Protein AF-0000000079068443 (afdb_homodimer)

InterPro domains:
  IPR001845 HTH ArsR-type DNA-binding domain [PF01022] (47-94)
  IPR001845 HTH ArsR-type DNA-binding domain [PR00778] (42-57)
  IPR001845 HTH ArsR-type DNA-binding domain [PR00778] (76-91)
  IPR001845 HTH ArsR-type DNA-binding domain [PR00778] (91-106)
  IPR001845 HTH ArsR-type DNA-binding domain [PS50987] (30-125)
  IPR001845 HTH ArsR-type DNA-binding domain [SM00418] (40-120)
  IPR011991 ArsR-like helix-turn-helix domain [cd00090] (42-109)
  IPR036388 Winged helix-like DNA-binding domain superfamily [G3DSA:1.10.10.10] (24-124)
  IPR036390 Winged helix DNA-binding domain superfamily [SSF46785] (23-118)
  IPR051081 HTH-type Metal-responsive Transcriptional Regulators [PTHR33154] (34-119)

Secondary structure (DSSP, 8-state):
---------------------S--TTTSPPPHHHHHHHHHHHHHTS-HHHHHHHHHHHTSGGGEEEHHHH--SSS-HHHHHHHHHHHHHTTSEEEEEETTEEEEEE-HHHHHHHHHHH-------/---------------------S--TTTSPPPHHHHHHHHHHHHHTS-HHHHHHHHHHHTSGGGEEEHHHH--SSS-HHHHHHHHHHHHHTTSEEEEEETTEEEEEE-HHHHHHHHHHH-------

Structure (mmCIF, N/CA/C/O backbone):
data_AF-0000000079068443-model_v1
#
loop_
_entity.id
_entity.type
_entity.pdbx_description
1 polymer 'Metalloregulator ArsR/SmtB family transcription factor'
#
loop_
_atom_site.group_PDB
_atom_site.id
_atom_site.type_symbol
_atom_site.label_atom_id
_atom_site.label_alt_id
_atom_site.label_comp_id
_atom_site.label_asym_id
_atom_site.label_entity_id
_atom_site.label_seq_id
_atom_site.pdbx_PDB_ins_code
_atom_site.Cartn_x
_atom_site.Cartn_y
_atom_site.Cartn_z
_atom_site.occupancy
_atom_site.B_iso_or_equiv
_atom_site.auth_seq_id
_atom_site.auth_comp_id
_atom_site.auth_asym_id
_atom_site.auth_atom_id
_atom_site.pdbx_PDB_model_num
ATOM 1 N N . MET A 1 1 ? -2.957 -28.812 -48.5 1 34.12 1 MET A N 1
ATOM 2 C CA . MET A 1 1 ? -2.018 -27.812 -48.031 1 34.12 1 MET A CA 1
ATOM 3 C C . MET A 1 1 ? -2.656 -26.969 -46.938 1 34.12 1 MET A C 1
ATOM 5 O O . MET A 1 1 ? -3.373 -26 -47.219 1 34.12 1 MET A O 1
ATOM 9 N N . ASN A 1 2 ? -3.143 -27.641 -45.906 1 36 2 ASN A N 1
ATOM 10 C CA . ASN A 1 2 ? -3.941 -27.156 -44.781 1 36 2 ASN A CA 1
ATOM 11 C C . ASN A 1 2 ? -3.207 -26.078 -43.969 1 36 2 ASN A C 1
ATOM 13 O O . ASN A 1 2 ? -2.15 -26.344 -43.406 1 36 2 ASN A O 1
ATOM 17 N N . ARG A 1 3 ? -3.379 -24.781 -44.375 1 35.72 3 ARG A N 1
ATOM 18 C CA . ARG A 1 3 ? -2.82 -23.578 -43.75 1 35.72 3 ARG A CA 1
ATOM 19 C C . ARG A 1 3 ? -3.225 -23.484 -42.281 1 35.72 3 ARG A C 1
ATOM 21 O O . ARG A 1 3 ? -4.414 -23.406 -41.969 1 35.72 3 ARG A O 1
ATOM 28 N N . MET A 1 4 ? -2.545 -24.141 -41.406 1 37.38 4 MET A N 1
ATOM 29 C CA . MET A 1 4 ? -2.695 -23.922 -39.969 1 37.38 4 MET A CA 1
ATOM 30 C C . MET A 1 4 ? -2.699 -22.422 -39.656 1 37.38 4 MET A C 1
ATOM 32 O O . MET A 1 4 ? -1.728 -21.719 -39.938 1 37.38 4 MET A O 1
ATOM 36 N N . ARG A 1 5 ? -3.83 -21.812 -39.688 1 36.56 5 ARG A N 1
ATOM 37 C CA . ARG A 1 5 ? -3.947 -20.438 -39.219 1 36.56 5 ARG A CA 1
ATOM 38 C C . ARG A 1 5 ? -3.23 -20.25 -37.875 1 36.56 5 ARG A C 1
ATOM 40 O O . ARG A 1 5 ? -3.445 -21.016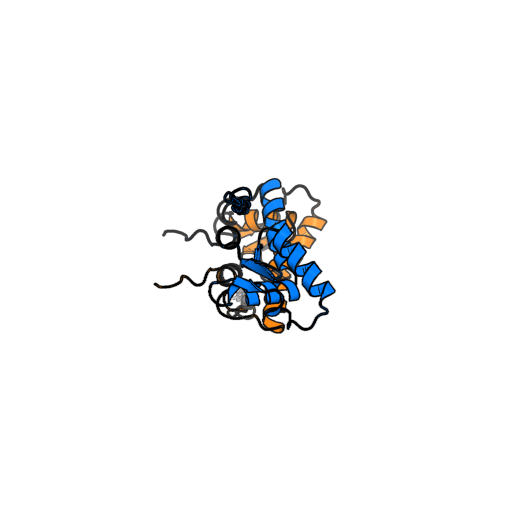 -36.938 1 36.56 5 ARG A O 1
ATOM 47 N N . ALA A 1 6 ? -2.086 -19.625 -37.906 1 42.03 6 ALA A N 1
ATOM 48 C CA . ALA A 1 6 ? -1.371 -19.156 -36.719 1 42.03 6 ALA A CA 1
ATOM 49 C C . ALA A 1 6 ? -2.324 -18.5 -35.75 1 42.03 6 ALA A C 1
ATOM 51 O O . ALA A 1 6 ? -3.16 -17.688 -36.125 1 42.03 6 ALA A O 1
ATOM 52 N N . LEU A 1 7 ? -2.822 -19.25 -34.75 1 44.72 7 LEU A N 1
ATOM 53 C CA . LEU A 1 7 ? -3.572 -18.656 -33.625 1 44.72 7 LEU A CA 1
ATOM 54 C C . LEU A 1 7 ? -2.945 -17.344 -33.219 1 44.72 7 LEU A C 1
ATOM 56 O O . LEU A 1 7 ? -1.732 -17.266 -33 1 44.72 7 LEU A O 1
ATOM 60 N N . SER A 1 8 ? -3.482 -16.25 -33.75 1 39.5 8 SER A N 1
ATOM 61 C CA . SER A 1 8 ? -3.121 -14.875 -33.406 1 39.5 8 SER A CA 1
ATOM 62 C C . SER A 1 8 ? -2.947 -14.703 -31.891 1 39.5 8 SER A C 1
ATOM 64 O O . SER A 1 8 ? -3.775 -15.18 -31.109 1 39.5 8 SER A O 1
ATOM 66 N N . THR A 1 9 ? -1.757 -14.797 -31.406 1 42.62 9 THR A N 1
ATOM 67 C CA . THR A 1 9 ? -1.405 -14.383 -30.047 1 42.62 9 THR A CA 1
ATOM 68 C C . THR A 1 9 ? -2.105 -13.078 -29.688 1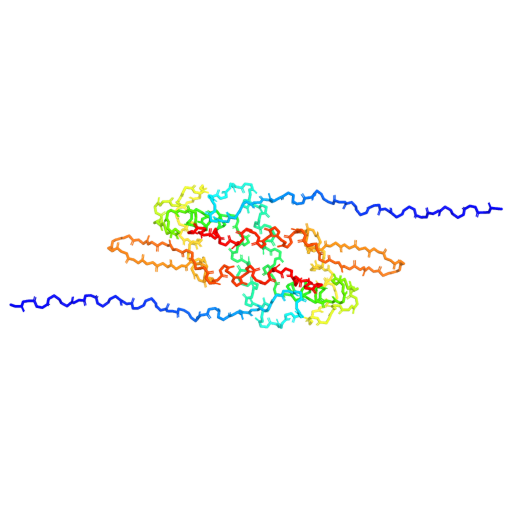 42.62 9 THR A C 1
ATOM 70 O O . THR A 1 9 ? -1.921 -12.055 -30.359 1 42.62 9 THR A O 1
ATOM 73 N N . THR A 1 10 ? -3.354 -13.141 -29.312 1 42.09 10 THR A N 1
ATOM 74 C CA . THR A 1 10 ? -4 -11.93 -28.812 1 42.09 10 THR A CA 1
ATOM 75 C C . THR A 1 10 ? -3.002 -11.055 -28.062 1 42.09 10 THR A C 1
ATOM 77 O O . THR A 1 10 ? -2.32 -11.531 -27.141 1 42.09 10 THR A O 1
ATOM 80 N N . PRO A 1 11 ? -2.566 -9.969 -28.75 1 39.31 11 PRO A N 1
ATOM 81 C CA . PRO A 1 11 ? -1.646 -9.039 -28.094 1 39.31 11 PRO A CA 1
ATOM 82 C C . PRO A 1 11 ? -2.031 -8.766 -26.641 1 39.31 11 PRO A C 1
ATOM 84 O O . PRO A 1 11 ? -3.205 -8.875 -26.281 1 39.31 11 PRO A O 1
ATOM 87 N N . PHE A 1 12 ? -1.206 -9.078 -25.75 1 41 12 PHE A N 1
ATOM 88 C CA . PHE A 1 12 ? -1.286 -8.594 -24.375 1 41 12 PHE A CA 1
ATOM 89 C C . PHE A 1 12 ? -1.842 -7.172 -24.344 1 41 12 PHE A C 1
ATOM 91 O O . PHE A 1 12 ? -1.316 -6.277 -25 1 41 12 PHE A O 1
ATOM 98 N N . VAL A 1 13 ? -3.066 -6.98 -24.422 1 35.75 13 VAL A N 1
ATOM 99 C CA . VAL A 1 13 ? -3.619 -5.637 -24.297 1 35.75 13 VAL A CA 1
ATOM 100 C C . VAL A 1 13 ? -2.795 -4.836 -23.297 1 35.75 13 VAL A C 1
ATOM 102 O O . VAL A 1 13 ? -2.576 -5.281 -22.156 1 35.75 13 VAL A O 1
ATOM 105 N N . ASP A 1 14 ? -1.732 -4.156 -23.703 1 37.47 14 ASP A N 1
ATOM 106 C CA . ASP A 1 14 ? -1.037 -3.137 -22.922 1 37.47 14 ASP A CA 1
ATOM 107 C C . ASP A 1 14 ? -2.02 -2.32 -22.094 1 37.47 14 ASP A C 1
ATOM 109 O O . ASP A 1 14 ? -2.91 -1.662 -22.641 1 37.47 14 ASP A O 1
ATOM 113 N N . GLY A 1 15 ? -2.689 -2.941 -21.234 1 37.66 15 GLY A N 1
ATOM 114 C CA . GLY A 1 15 ? -3.51 -2.059 -20.422 1 37.66 15 GLY A CA 1
ATOM 115 C C . GLY A 1 15 ? -2.92 -0.669 -20.266 1 37.66 15 GLY A C 1
ATOM 116 O O . GLY A 1 15 ? -1.735 -0.459 -20.531 1 37.66 15 GLY A O 1
ATOM 117 N N . PRO A 1 16 ? -3.725 0.33 -20.438 1 36.62 16 PRO A N 1
ATOM 118 C CA . PRO A 1 16 ? -3.176 1.687 -20.375 1 36.62 16 PRO A CA 1
ATOM 119 C C . PRO A 1 16 ? -1.918 1.779 -19.516 1 36.62 16 PRO A C 1
ATOM 121 O O . PRO A 1 16 ? -1.8 1.074 -18.516 1 36.62 16 PRO A O 1
ATOM 124 N N . ALA A 1 17 ? -0.761 1.896 -20.062 1 38.47 17 ALA A N 1
ATOM 125 C CA . ALA A 1 17 ? 0.451 2.264 -19.328 1 38.47 17 ALA A CA 1
ATOM 126 C C . ALA A 1 17 ? 0.113 2.982 -18.031 1 38.47 17 ALA A C 1
ATOM 128 O O . ALA A 1 17 ? -0.688 3.92 -18.016 1 38.47 17 ALA A O 1
ATOM 129 N N . VAL A 1 18 ? -0.155 2.316 -16.938 1 45.84 18 VAL A N 1
ATOM 130 C CA . VAL A 1 18 ? -0.356 3.021 -15.68 1 45.84 18 VAL A CA 1
ATOM 131 C C . VAL A 1 18 ? 0.497 4.285 -15.656 1 45.84 18 VAL A C 1
ATOM 133 O O . VAL A 1 18 ? 1.728 4.211 -15.602 1 45.84 18 VAL A O 1
ATOM 136 N N . GLU A 1 19 ? 0.412 5.219 -16.719 1 51.06 19 GLU A N 1
ATOM 137 C CA . GLU A 1 19 ? 0.965 6.535 -16.406 1 51.06 19 GLU A CA 1
ATOM 138 C C . GLU A 1 19 ? 1.068 6.762 -14.906 1 51.06 19 GLU A C 1
ATOM 140 O O . GLU A 1 19 ? 0.34 6.141 -14.133 1 51.06 19 GLU A O 1
ATOM 145 N N . SER A 1 20 ? 2.258 7.254 -14.492 1 64.69 20 SER A N 1
ATOM 146 C CA . SER A 1 20 ? 2.436 7.578 -13.078 1 64.69 20 SER A CA 1
ATOM 147 C C . SER A 1 20 ? 1.166 8.18 -12.484 1 64.69 20 SER A C 1
ATOM 149 O O . SER A 1 20 ? 0.707 9.234 -12.93 1 64.69 20 SER A O 1
ATOM 151 N N . CYS A 1 21 ? 0.249 7.23 -12.023 1 73.62 21 CYS A N 1
ATOM 152 C CA . CYS A 1 21 ? -1.039 7.641 -11.477 1 73.62 21 CYS A CA 1
ATOM 153 C C . CYS A 1 21 ? -0.872 8.789 -10.484 1 73.62 21 CYS A C 1
ATOM 155 O O . CYS A 1 21 ? -1.824 9.523 -10.211 1 73.62 21 CYS A O 1
ATOM 157 N N . CYS A 1 22 ? 0.339 8.875 -9.984 1 88.88 22 CYS A N 1
ATOM 158 C CA . CYS A 1 22 ? 0.394 9.789 -8.852 1 88.88 22 CYS A CA 1
ATOM 159 C C . CYS A 1 22 ? 1.828 10.211 -8.555 1 88.88 22 CYS A C 1
ATOM 161 O O . CYS A 1 22 ? 2.764 9.438 -8.766 1 88.88 22 CYS A O 1
ATOM 163 N N . PRO A 1 23 ? 1.984 11.43 -8.25 1 92.56 23 PRO A N 1
ATOM 164 C CA . PRO A 1 23 ? 3.305 11.836 -7.762 1 92.56 23 PRO A CA 1
ATOM 165 C C . PRO A 1 23 ? 3.637 11.242 -6.398 1 92.56 23 PRO A C 1
ATOM 167 O O . PRO A 1 23 ? 2.758 10.68 -5.734 1 92.56 23 PRO A O 1
ATOM 170 N N . PRO A 1 24 ? 4.988 11.328 -6.121 1 94 24 PRO A N 1
ATOM 171 C CA . PRO A 1 24 ? 5.316 10.953 -4.746 1 94 24 PRO A CA 1
ATOM 172 C C . PRO A 1 24 ? 4.516 11.75 -3.713 1 94 24 PRO A C 1
ATOM 174 O O . PRO A 1 24 ? 4.215 12.922 -3.93 1 94 24 PRO A O 1
ATOM 177 N N . LEU A 1 25 ? 4.199 11.141 -2.619 1 94.19 25 LEU A N 1
ATOM 178 C CA . LEU A 1 25 ? 3.393 11.742 -1.563 1 94.19 25 LEU A CA 1
ATOM 179 C C . LEU A 1 25 ? 4.023 13.047 -1.071 1 94.19 25 LEU A C 1
ATOM 181 O O . LEU A 1 25 ? 3.314 13.961 -0.652 1 94.19 25 LEU A O 1
ATOM 185 N N . SER A 1 26 ? 5.332 13.133 -1.115 1 92.69 26 SER A N 1
ATOM 186 C CA . SER A 1 26 ? 6.062 14.258 -0.531 1 92.69 26 SER A CA 1
ATOM 187 C C . SER A 1 26 ? 6.109 15.438 -1.49 1 92.69 26 SER A C 1
ATOM 189 O O . SER A 1 26 ? 6.508 16.547 -1.104 1 92.69 26 SER A O 1
ATOM 191 N N . GLU A 1 27 ? 5.723 15.258 -2.688 1 93.12 27 GLU A N 1
ATOM 192 C CA . GLU A 1 27 ? 5.887 16.297 -3.703 1 93.12 27 GLU A CA 1
ATOM 193 C C . GLU A 1 27 ? 4.801 17.359 -3.588 1 93.12 27 GLU A C 1
ATOM 195 O O . GLU A 1 27 ? 5.09 18.547 -3.646 1 93.12 27 GLU A O 1
ATOM 200 N N . ARG A 1 28 ? 3.67 17.016 -3.451 1 93.19 28 ARG A N 1
ATOM 201 C CA . ARG A 1 28 ? 2.48 17.859 -3.346 1 93.19 28 ARG A CA 1
ATOM 202 C C . ARG A 1 28 ? 1.275 17.047 -2.887 1 93.19 28 ARG A C 1
ATOM 204 O O . ARG A 1 28 ? 1.264 15.812 -3.016 1 93.19 28 ARG A O 1
ATOM 211 N N . PRO A 1 29 ? 0.267 17.703 -2.363 1 93.5 29 PRO A N 1
ATOM 212 C CA . PRO A 1 29 ? -0.947 16.969 -2.012 1 93.5 29 PRO A CA 1
ATOM 213 C C . PRO A 1 29 ? -1.588 16.281 -3.217 1 93.5 29 PRO A C 1
ATOM 215 O O . PRO A 1 29 ? -1.657 16.859 -4.301 1 93.5 29 PRO A O 1
ATOM 218 N N . LEU A 1 30 ? -1.992 15.078 -3.059 1 95.62 30 LEU A N 1
ATOM 219 C CA . LEU A 1 30 ? -2.684 14.352 -4.121 1 95.62 30 LEU A CA 1
ATOM 220 C C . LEU A 1 30 ? -4.047 14.977 -4.402 1 95.62 30 LEU A C 1
ATOM 222 O O . LEU A 1 30 ? -4.754 15.383 -3.477 1 95.62 30 LEU A O 1
ATOM 226 N N . SER A 1 31 ? -4.371 15.039 -5.684 1 95.44 31 SER A N 1
ATOM 227 C CA . SER A 1 31 ? -5.742 15.383 -6.035 1 95.44 31 SER A CA 1
ATOM 228 C C . SER A 1 31 ? -6.707 14.266 -5.652 1 95.44 31 SER A C 1
ATOM 230 O O . SER A 1 31 ? -6.285 13.164 -5.305 1 95.44 31 SER A O 1
ATOM 232 N N . SER A 1 32 ? -8.031 14.539 -5.66 1 95.25 32 SER A N 1
ATOM 233 C CA . SER A 1 32 ? -9.039 13.539 -5.34 1 95.25 32 SER A CA 1
ATOM 234 C C . SER A 1 32 ? -8.945 12.328 -6.266 1 95.25 32 SER A C 1
ATOM 236 O O . SER A 1 32 ? -8.984 11.188 -5.809 1 95.25 32 SER A O 1
ATOM 238 N N . ASP A 1 33 ? -8.766 12.609 -7.562 1 95.75 33 ASP A N 1
ATOM 239 C CA . ASP A 1 33 ? -8.688 11.531 -8.539 1 95.75 33 ASP A CA 1
ATOM 240 C C . ASP A 1 33 ? -7.426 10.703 -8.344 1 95.75 33 ASP A C 1
ATOM 242 O O . ASP A 1 33 ? -7.465 9.469 -8.438 1 95.75 33 ASP A O 1
ATOM 246 N N . GLU A 1 34 ? -6.324 11.367 -8.109 1 96 34 GLU A N 1
ATOM 247 C CA . GLU A 1 34 ? -5.062 10.664 -7.871 1 96 34 GLU A CA 1
ATOM 248 C C . GLU A 1 34 ? -5.148 9.781 -6.629 1 96 34 GLU A C 1
ATOM 250 O O . GLU A 1 34 ? -4.703 8.633 -6.648 1 96 34 GLU A O 1
ATOM 255 N N . ALA A 1 35 ? -5.766 10.375 -5.633 1 96.88 35 ALA A N 1
ATOM 256 C CA . ALA A 1 35 ? -5.914 9.625 -4.387 1 96.88 35 ALA A CA 1
ATOM 257 C C . ALA A 1 35 ? -6.801 8.398 -4.578 1 96.88 35 ALA A C 1
ATOM 259 O O . ALA A 1 35 ? -6.535 7.34 -4.012 1 96.88 35 ALA A O 1
ATOM 260 N N . GLU A 1 36 ? -7.852 8.547 -5.328 1 96.81 36 GLU A N 1
ATOM 261 C CA . GLU A 1 36 ? -8.742 7.422 -5.602 1 96.81 36 GLU A CA 1
ATOM 262 C C . GLU A 1 36 ? -8.008 6.309 -6.344 1 96.81 36 GLU A C 1
ATOM 264 O O . GLU A 1 36 ? -8.133 5.133 -5.984 1 96.81 36 GLU A O 1
ATOM 269 N N . ALA A 1 37 ? -7.23 6.684 -7.301 1 96.31 37 ALA A N 1
ATOM 270 C CA . ALA A 1 37 ? -6.484 5.699 -8.078 1 96.31 37 ALA A CA 1
ATOM 271 C C . ALA A 1 37 ? -5.449 4.984 -7.219 1 96.31 37 ALA A C 1
ATOM 273 O O . ALA A 1 37 ? -5.359 3.756 -7.23 1 96.31 37 ALA A O 1
ATOM 274 N N . ALA A 1 38 ? -4.695 5.77 -6.5 1 96.88 38 ALA A N 1
ATOM 275 C CA . ALA A 1 38 ? -3.666 5.191 -5.637 1 96.88 38 ALA A CA 1
ATOM 276 C C . ALA A 1 38 ? -4.289 4.312 -4.555 1 96.88 38 ALA A C 1
ATOM 278 O O . ALA A 1 38 ? -3.781 3.229 -4.262 1 96.88 38 ALA A O 1
ATOM 279 N N . ALA A 1 39 ? -5.422 4.801 -3.994 1 97.88 39 ALA A N 1
ATOM 280 C CA . ALA A 1 39 ? -6.082 4.062 -2.922 1 97.88 39 ALA A CA 1
ATOM 281 C C . ALA A 1 39 ? -6.527 2.684 -3.402 1 97.88 39 ALA A C 1
ATOM 283 O O . ALA A 1 39 ? -6.445 1.704 -2.656 1 97.88 39 ALA A O 1
ATOM 284 N N . GLN A 1 40 ? -6.973 2.605 -4.586 1 97.06 40 GLN A N 1
ATOM 285 C CA . GLN A 1 40 ? -7.414 1.326 -5.129 1 97.06 40 GLN A CA 1
ATOM 286 C C . GLN A 1 40 ? -6.266 0.322 -5.18 1 97.06 40 GLN A C 1
ATOM 288 O O . GLN A 1 40 ? -6.453 -0.856 -4.867 1 97.06 40 GLN A O 1
ATOM 293 N N . LEU A 1 41 ? -5.129 0.794 -5.57 1 96.62 41 LEU A N 1
ATOM 294 C CA . LEU A 1 41 ? -3.953 -0.063 -5.641 1 96.62 41 LEU A CA 1
ATOM 295 C C . LEU A 1 41 ? -3.537 -0.531 -4.25 1 96.62 41 LEU A C 1
ATOM 297 O O . LEU A 1 41 ? -3.311 -1.724 -4.031 1 96.62 41 LEU A O 1
ATOM 301 N N . PHE A 1 42 ? -3.531 0.416 -3.293 1 97.88 42 PHE A N 1
ATOM 302 C CA . PHE A 1 42 ? -3.107 0.055 -1.945 1 97.88 42 PHE A CA 1
ATOM 303 C C . PHE A 1 42 ? -4.145 -0.84 -1.273 1 97.88 42 PHE A C 1
ATOM 305 O O . PHE A 1 42 ? -3.789 -1.746 -0.517 1 97.88 42 PHE A O 1
ATOM 312 N N . LYS A 1 43 ? -5.371 -0.603 -1.581 1 97.88 43 LYS A N 1
ATOM 313 C CA . LYS A 1 43 ? -6.445 -1.436 -1.051 1 97.88 43 LYS A CA 1
ATOM 314 C C . LYS A 1 43 ? -6.289 -2.887 -1.494 1 97.88 43 LYS A C 1
ATOM 316 O O . LYS A 1 43 ? -6.551 -3.811 -0.722 1 97.88 43 LYS A O 1
ATOM 321 N N . ALA A 1 44 ? -5.895 -3.066 -2.645 1 98 44 ALA A N 1
ATOM 322 C CA . ALA A 1 44 ? -5.695 -4.414 -3.174 1 98 44 ALA A CA 1
ATOM 323 C C . ALA A 1 44 ? -4.625 -5.16 -2.385 1 98 44 ALA A C 1
ATOM 325 O O . ALA A 1 44 ? -4.652 -6.391 -2.297 1 98 44 ALA A O 1
ATOM 326 N N . LEU A 1 45 ? -3.715 -4.434 -1.82 1 97.75 45 LEU A N 1
ATOM 327 C CA . LEU A 1 45 ? -2.619 -5.043 -1.076 1 97.75 45 LEU A CA 1
ATOM 328 C C . LEU A 1 45 ? -2.945 -5.113 0.411 1 97.75 45 LEU A C 1
ATOM 330 O O . LEU A 1 45 ? -2.127 -5.578 1.21 1 97.75 45 LEU A O 1
ATOM 334 N N . GLY A 1 46 ? -4.168 -4.629 0.773 1 98.19 46 GLY A N 1
ATOM 335 C CA . GLY A 1 46 ? -4.559 -4.574 2.172 1 98.19 46 GLY A CA 1
ATOM 336 C C . GLY A 1 46 ? -5.047 -5.906 2.709 1 98.19 46 GLY A C 1
ATOM 337 O O . GLY A 1 46 ? -5.625 -5.973 3.795 1 98.19 46 GLY A O 1
ATOM 338 N N . ASP A 1 47 ? -4.887 -7.02 1.998 1 98 47 ASP A N 1
ATOM 339 C CA . ASP A 1 47 ? -5.27 -8.367 2.387 1 98 47 ASP A CA 1
ATOM 340 C C . ASP A 1 47 ? -4.051 -9.281 2.477 1 98 47 ASP A C 1
ATOM 342 O O . ASP A 1 47 ? -3.293 -9.414 1.514 1 98 47 ASP A O 1
ATOM 346 N N . PRO A 1 48 ? -3.941 -9.922 3.695 1 97.31 48 PRO A N 1
ATOM 347 C CA . PRO A 1 48 ? -2.732 -10.734 3.877 1 97.31 48 PRO A CA 1
ATOM 348 C C . PRO A 1 48 ? -2.65 -11.898 2.896 1 97.31 48 PRO A C 1
ATOM 350 O O . PRO A 1 48 ? -1.557 -12.266 2.457 1 97.31 48 PRO A O 1
ATOM 353 N N . ILE A 1 49 ? -3.719 -12.453 2.545 1 97.12 49 ILE A N 1
ATOM 354 C CA . ILE A 1 49 ? -3.715 -13.578 1.621 1 97.12 49 ILE A CA 1
ATOM 355 C C . ILE A 1 49 ? -3.303 -13.102 0.229 1 97.12 49 ILE A C 1
ATOM 357 O O . ILE A 1 49 ? -2.496 -13.75 -0.441 1 97.12 49 ILE A O 1
ATOM 361 N N . ARG A 1 50 ? -3.811 -12.016 -0.172 1 97.31 50 ARG A N 1
ATOM 362 C CA . ARG A 1 50 ? -3.447 -11.461 -1.471 1 97.31 50 ARG A CA 1
ATOM 363 C C . ARG A 1 50 ? -1.96 -11.125 -1.527 1 97.31 50 ARG A C 1
ATOM 365 O O . ARG A 1 50 ? -1.308 -11.344 -2.551 1 97.31 50 ARG A O 1
ATOM 372 N N . LEU A 1 51 ? -1.46 -10.641 -0.439 1 96.81 51 LEU A N 1
ATOM 373 C CA . LEU A 1 51 ? -0.036 -10.328 -0.389 1 96.81 51 LEU A CA 1
ATOM 374 C C . LEU A 1 51 ? 0.8 -11.602 -0.477 1 96.81 51 LEU A C 1
ATOM 376 O O . LEU A 1 51 ? 1.841 -11.617 -1.138 1 96.81 51 LEU A O 1
ATOM 380 N N . ARG A 1 52 ? 0.355 -12.57 0.168 1 96.56 52 ARG A N 1
ATOM 381 C CA . ARG A 1 52 ? 1.077 -13.836 0.101 1 96.56 52 ARG A CA 1
ATOM 382 C C . ARG A 1 52 ? 1.052 -14.406 -1.313 1 96.56 52 ARG A C 1
ATOM 384 O O . ARG A 1 52 ? 2.066 -14.906 -1.807 1 96.56 52 ARG A O 1
ATOM 391 N N . LEU A 1 53 ? -0.089 -14.359 -1.932 1 96.19 53 LEU A N 1
ATOM 392 C CA . LEU A 1 53 ? -0.198 -14.82 -3.312 1 96.19 53 LEU A CA 1
ATOM 393 C C . LEU A 1 53 ? 0.703 -14.008 -4.23 1 96.19 53 LEU A C 1
ATOM 395 O O . LEU A 1 53 ? 1.434 -14.562 -5.051 1 96.19 53 LEU A O 1
ATOM 399 N N . LEU A 1 54 ? 0.663 -12.688 -4.102 1 96.19 54 LEU A N 1
ATOM 400 C CA . LEU A 1 54 ? 1.461 -11.789 -4.93 1 96.19 54 LEU A CA 1
ATOM 401 C C . LEU A 1 54 ? 2.951 -12.055 -4.738 1 96.19 54 LEU A C 1
ATOM 403 O O . LEU A 1 54 ? 3.705 -12.109 -5.711 1 96.19 54 LEU A O 1
ATOM 407 N N . SER A 1 55 ? 3.389 -12.211 -3.496 1 95.25 55 SER A N 1
ATOM 408 C CA . SER A 1 55 ? 4.805 -12.453 -3.229 1 95.25 55 SER A CA 1
ATOM 409 C C . SER A 1 55 ? 5.238 -13.82 -3.748 1 95.25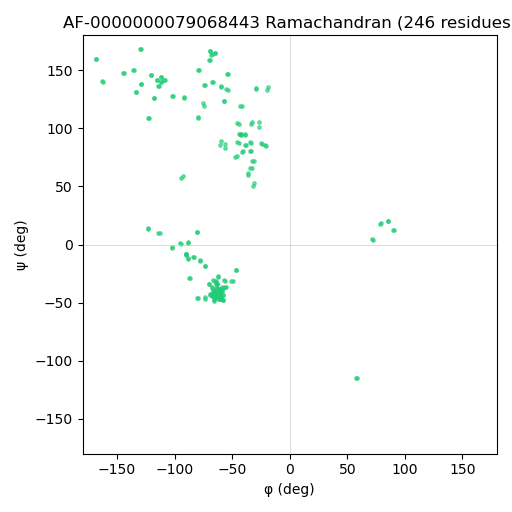 55 SER A C 1
ATOM 411 O O . SER A 1 55 ? 6.367 -13.984 -4.215 1 95.25 55 SER A O 1
ATOM 413 N N . ALA A 1 56 ? 4.363 -14.844 -3.648 1 95.06 56 ALA A N 1
ATOM 414 C CA . ALA A 1 56 ? 4.656 -16.156 -4.191 1 95.06 56 ALA A CA 1
ATOM 415 C C . ALA A 1 56 ? 4.879 -16.094 -5.703 1 95.06 56 ALA A C 1
ATOM 417 O O . ALA A 1 56 ? 5.793 -16.734 -6.23 1 95.06 56 ALA A O 1
ATOM 418 N N . ILE A 1 57 ? 4.082 -15.297 -6.34 1 94.62 57 ILE A N 1
ATOM 419 C CA . ILE A 1 57 ? 4.199 -15.148 -7.789 1 94.62 57 ILE A CA 1
ATOM 420 C C . ILE A 1 57 ? 5.441 -14.328 -8.125 1 94.62 57 ILE A C 1
ATOM 422 O O . ILE A 1 57 ? 6.23 -14.719 -8.984 1 94.62 57 ILE A O 1
ATOM 426 N N . ALA A 1 58 ? 5.633 -13.273 -7.434 1 93.81 58 ALA A N 1
ATOM 427 C CA . ALA A 1 58 ? 6.727 -12.344 -7.703 1 93.81 58 ALA A CA 1
ATOM 428 C C . ALA A 1 58 ? 8.078 -13.016 -7.477 1 93.81 58 ALA A C 1
ATOM 430 O O . ALA A 1 58 ? 9.055 -12.703 -8.156 1 93.81 58 ALA A O 1
ATOM 431 N N . SER A 1 59 ? 8.125 -13.891 -6.523 1 93 59 SER A N 1
ATOM 432 C CA . SER A 1 59 ? 9.398 -14.492 -6.152 1 93 59 SER A CA 1
ATOM 433 C C . SER A 1 59 ? 9.664 -15.766 -6.953 1 93 59 SER A C 1
ATOM 435 O O . SER A 1 59 ? 10.719 -16.391 -6.82 1 93 59 SER A O 1
ATOM 437 N N . HIS A 1 60 ? 8.648 -16.188 -7.699 1 91.44 60 HIS A N 1
ATOM 438 C CA . HIS A 1 60 ? 8.82 -17.375 -8.531 1 91.44 60 HIS A CA 1
ATOM 439 C C . HIS A 1 60 ? 9.867 -17.125 -9.617 1 9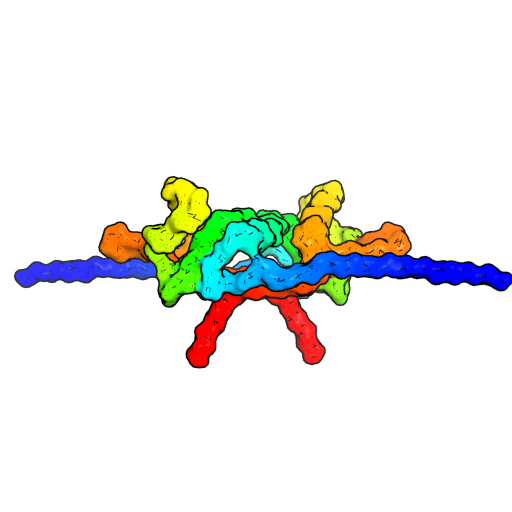1.44 60 HIS A C 1
ATOM 441 O O . HIS A 1 60 ? 10.188 -15.984 -9.938 1 91.44 60 HIS A O 1
ATOM 447 N N . LYS A 1 61 ? 10.297 -18.172 -10.172 1 84.5 61 LYS A N 1
ATOM 448 C CA . LYS A 1 61 ? 11.281 -18.062 -11.25 1 84.5 61 LYS A CA 1
ATOM 449 C C . LYS A 1 61 ? 10.758 -17.188 -12.383 1 84.5 61 LYS A C 1
ATOM 451 O O . LYS A 1 61 ? 9.633 -17.375 -12.852 1 84.5 61 LYS A O 1
ATOM 456 N N . ASP A 1 62 ? 11.414 -16.141 -12.773 1 81.56 62 ASP A N 1
ATOM 457 C CA . ASP A 1 62 ? 11.125 -15.195 -13.844 1 81.56 62 ASP A CA 1
ATOM 458 C C . ASP A 1 62 ? 9.945 -14.297 -13.484 1 81.56 62 ASP A C 1
ATOM 460 O O . ASP A 1 62 ? 9.391 -13.609 -14.352 1 81.56 62 ASP A O 1
ATOM 464 N N . GLY A 1 63 ? 9.453 -14.453 -12.281 1 85.38 63 GLY A N 1
ATOM 465 C CA . GLY A 1 63 ? 8.352 -13.609 -11.836 1 85.38 63 GLY A CA 1
ATOM 466 C C . GLY A 1 63 ? 7.004 -14.047 -12.367 1 85.38 63 GLY A C 1
ATOM 467 O O . GLY A 1 63 ? 6.078 -13.242 -12.469 1 85.38 63 GLY A O 1
ATOM 468 N N . GLU A 1 64 ? 6.953 -15.297 -12.82 1 90.75 64 GLU A N 1
ATOM 469 C CA . GLU A 1 64 ? 5.73 -15.883 -13.359 1 90.75 64 GLU A CA 1
ATOM 470 C C . GLU A 1 64 ? 5.426 -17.219 -12.703 1 90.75 64 GLU A C 1
ATOM 472 O O . GLU A 1 64 ? 6.332 -18.016 -12.438 1 90.75 64 GLU A O 1
ATOM 477 N N . ALA A 1 65 ? 4.164 -17.422 -12.398 1 92.88 65 ALA A N 1
ATOM 478 C CA . ALA A 1 65 ? 3.787 -18.688 -11.766 1 92.88 65 ALA A CA 1
ATOM 479 C C . ALA A 1 65 ? 2.412 -19.141 -12.242 1 92.88 65 ALA A C 1
ATOM 481 O O . ALA A 1 65 ? 1.553 -18.328 -12.562 1 92.88 65 ALA A O 1
ATOM 482 N N . CYS A 1 66 ? 2.312 -20.422 -12.297 1 88.62 66 CYS A N 1
ATOM 483 C CA . CYS A 1 66 ? 0.982 -20.984 -12.523 1 88.62 66 CYS A CA 1
ATOM 484 C C . CYS A 1 66 ? 0.174 -21 -11.227 1 88.62 66 CYS A C 1
ATOM 486 O O . CYS A 1 66 ? 0.742 -21.047 -10.141 1 88.62 66 CYS A O 1
ATOM 488 N N . VAL A 1 67 ? -1.121 -20.891 -11.414 1 82.25 67 VAL A N 1
ATOM 489 C CA . VAL A 1 67 ? -2.037 -20.938 -10.281 1 82.25 67 VAL A CA 1
ATOM 490 C C . VAL A 1 67 ? -1.726 -22.141 -9.406 1 82.25 67 VAL A C 1
ATOM 492 O O . VAL A 1 67 ? -1.784 -22.062 -8.18 1 82.25 67 VAL A O 1
ATOM 495 N N . CYS A 1 68 ? -1.235 -23.234 -10.023 1 81.31 68 CYS A N 1
ATOM 496 C CA . CYS A 1 68 ? -1.018 -24.469 -9.289 1 81.31 68 CYS A CA 1
ATOM 497 C C . CYS A 1 68 ? 0.203 -24.359 -8.383 1 81.31 68 CYS A C 1
ATOM 499 O O . CYS A 1 68 ? 0.368 -25.156 -7.453 1 81.31 68 CYS A O 1
ATOM 501 N N . ASP A 1 69 ? 1.037 -23.375 -8.695 1 83.31 69 ASP A N 1
ATOM 502 C CA . ASP A 1 69 ? 2.27 -23.219 -7.926 1 83.31 69 ASP A CA 1
ATOM 503 C C . ASP A 1 69 ? 2.055 -22.328 -6.707 1 83.31 69 ASP A C 1
ATOM 505 O O . ASP A 1 69 ? 2.898 -22.281 -5.812 1 83.31 69 ASP A O 1
ATOM 509 N N . VAL A 1 70 ? 0.935 -21.641 -6.645 1 82.75 70 VAL A N 1
ATOM 510 C CA . VAL A 1 70 ? 0.845 -20.609 -5.617 1 82.75 70 VAL A CA 1
ATOM 511 C C . VAL A 1 70 ? -0.365 -20.875 -4.723 1 82.75 70 VAL A C 1
ATOM 513 O O . VAL A 1 70 ? -0.675 -20.078 -3.838 1 82.75 70 VAL A O 1
ATOM 516 N N . SER A 1 71 ? -0.958 -21.953 -4.734 1 76.69 71 SER A N 1
ATOM 517 C CA . SER A 1 71 ? -2.229 -22.219 -4.07 1 76.69 71 SER A CA 1
ATOM 518 C C . SER A 1 71 ? -2.012 -22.672 -2.631 1 76.69 71 SER A C 1
ATOM 520 O O . SER A 1 71 ? -2.973 -22.844 -1.875 1 76.69 71 SER A O 1
ATOM 522 N N . ASP A 1 72 ? -0.771 -22.734 -2.215 1 82.62 72 ASP A N 1
ATOM 523 C CA . ASP A 1 72 ? -0.525 -23.219 -0.863 1 82.62 72 ASP A CA 1
ATOM 524 C C . ASP A 1 72 ? -0.463 -22.062 0.136 1 82.62 72 ASP A C 1
ATOM 526 O O . ASP A 1 72 ? 0.563 -21.859 0.785 1 82.62 72 ASP A O 1
ATOM 530 N N . VAL A 1 73 ? -1.528 -21.281 0.237 1 87.44 73 VAL A N 1
ATOM 531 C CA . VAL A 1 73 ? -1.559 -20.141 1.15 1 87.44 73 VAL A CA 1
ATOM 532 C C . VAL A 1 73 ? -2.596 -20.391 2.244 1 87.44 73 VAL A C 1
ATOM 534 O O . VAL A 1 73 ? -2.945 -19.469 2.992 1 87.44 73 VAL A O 1
ATOM 537 N N . GLY A 1 74 ? -3.104 -21.547 2.332 1 88.19 74 GLY A N 1
ATOM 538 C CA . GLY A 1 74 ? -3.926 -21.953 3.459 1 88.19 74 GLY A CA 1
ATOM 539 C C . GLY A 1 74 ? -5.387 -21.578 3.297 1 88.19 74 GLY A C 1
ATOM 540 O O . GLY A 1 74 ? -6.098 -21.391 4.285 1 88.19 74 GLY A O 1
ATOM 541 N N . VAL A 1 75 ? -5.824 -21.344 2.139 1 93.12 75 VAL A N 1
ATOM 542 C CA . VAL A 1 75 ? -7.23 -21.031 1.885 1 93.12 75 VAL A CA 1
ATOM 543 C C . VAL A 1 75 ? -7.758 -21.922 0.76 1 93.12 75 VAL A C 1
ATOM 545 O O . VAL A 1 75 ? -6.992 -22.641 0.113 1 93.12 75 VAL A O 1
ATOM 548 N N . SER A 1 76 ? -9.039 -21.922 0.585 1 93.19 76 SER A N 1
ATOM 549 C CA . SER A 1 76 ? -9.672 -22.766 -0.431 1 93.19 76 SER A CA 1
ATOM 550 C C . SER A 1 76 ? -9.344 -22.266 -1.836 1 93.19 76 SER A C 1
ATOM 552 O O . SER A 1 76 ? -8.992 -21.094 -2.021 1 93.19 76 SER A O 1
ATOM 554 N N . GLN A 1 77 ? -9.461 -23.094 -2.805 1 93.31 77 GLN A N 1
ATOM 555 C CA . GLN A 1 77 ? -9.188 -22.766 -4.199 1 93.31 77 GLN A CA 1
ATOM 556 C C . GLN A 1 77 ? -10.133 -21.672 -4.695 1 93.31 77 GLN A C 1
ATOM 558 O O . GLN A 1 77 ? -9.703 -20.75 -5.391 1 93.31 77 GLN A O 1
ATOM 563 N N . PRO A 1 78 ? -11.461 -21.703 -4.371 1 94.5 78 PRO A N 1
ATOM 564 C CA . PRO A 1 78 ? -12.305 -20.594 -4.789 1 94.5 78 PRO A CA 1
ATOM 565 C C . PRO A 1 78 ? -11.828 -19.25 -4.227 1 94.5 78 PRO A C 1
ATOM 567 O O . PRO A 1 78 ? -11.906 -18.219 -4.906 1 94.5 78 PRO A O 1
ATOM 570 N N . THR A 1 79 ? -11.32 -19.25 -2.965 1 95.06 79 THR A N 1
ATOM 571 C CA . THR A 1 79 ? -10.781 -18.047 -2.35 1 95.06 79 THR A CA 1
ATOM 572 C C . THR A 1 79 ? -9.531 -17.562 -3.088 1 95.06 79 THR A C 1
ATOM 574 O O . THR A 1 79 ? -9.367 -16.375 -3.342 1 95.06 79 THR A O 1
ATOM 577 N N . VAL A 1 80 ? -8.688 -18.5 -3.412 1 95.44 80 VAL A N 1
ATOM 578 C CA . VAL A 1 80 ? -7.492 -18.188 -4.184 1 95.44 80 VAL A CA 1
ATOM 579 C C . VAL A 1 80 ? -7.891 -17.547 -5.512 1 95.44 80 VAL A C 1
ATOM 581 O O . VAL A 1 80 ? -7.348 -16.5 -5.891 1 95.44 80 VAL A O 1
ATOM 584 N N . SER A 1 81 ? -8.836 -18.141 -6.195 1 94.38 81 SER A N 1
ATOM 585 C CA . SER A 1 81 ? -9.281 -17.625 -7.484 1 94.38 81 SER A CA 1
ATOM 586 C C . SER A 1 81 ? -9.836 -16.219 -7.355 1 94.38 81 SER A C 1
ATOM 588 O O . SER A 1 81 ? -9.547 -15.352 -8.188 1 94.38 81 SER A O 1
ATOM 590 N N . HIS A 1 82 ? -10.641 -16.031 -6.309 1 96.62 82 HIS A N 1
ATOM 591 C CA . HIS A 1 82 ? -11.203 -14.711 -6.055 1 96.62 82 HIS A CA 1
ATOM 592 C C . HIS A 1 82 ? -10.102 -13.672 -5.84 1 96.62 82 HIS A C 1
ATOM 594 O O . HIS A 1 82 ? -10.148 -12.586 -6.426 1 96.62 82 HIS A O 1
ATOM 600 N N . HIS A 1 83 ? -9.117 -13.992 -5.051 1 97 83 HIS A N 1
ATOM 601 C CA . HIS A 1 83 ? -8.031 -13.062 -4.758 1 97 83 HIS A CA 1
ATOM 602 C C . HIS A 1 83 ? -7.195 -12.789 -6 1 97 83 HIS A C 1
ATOM 604 O O . HIS A 1 83 ? -6.777 -11.656 -6.238 1 97 83 HIS A O 1
ATOM 610 N N . LEU A 1 84 ? -6.891 -13.812 -6.793 1 96.56 84 LEU A N 1
ATOM 611 C CA . LEU A 1 84 ? -6.152 -13.625 -8.039 1 96.56 84 LEU A CA 1
ATOM 612 C C . LEU A 1 84 ? -6.922 -12.727 -9 1 96.56 84 LEU A C 1
ATOM 614 O O . LEU A 1 84 ? -6.328 -11.883 -9.68 1 96.56 84 LEU A O 1
ATOM 618 N N . ARG A 1 85 ? -8.219 -12.852 -9.07 1 96.88 85 ARG A N 1
ATOM 619 C CA . ARG A 1 85 ? -9.047 -11.969 -9.883 1 96.88 85 ARG A CA 1
ATOM 620 C C . ARG A 1 85 ? -8.938 -10.523 -9.414 1 96.88 85 ARG A C 1
ATOM 622 O O . ARG A 1 85 ? -8.789 -9.609 -10.227 1 96.88 85 ARG A O 1
ATOM 629 N N . ARG A 1 86 ? -9.031 -10.289 -8.141 1 97.94 86 ARG A N 1
ATOM 630 C CA . ARG A 1 86 ? -8.93 -8.953 -7.574 1 97.94 86 ARG A CA 1
ATOM 631 C C . ARG A 1 86 ? -7.574 -8.328 -7.891 1 97.94 86 ARG A C 1
ATOM 633 O O . ARG A 1 86 ? -7.492 -7.129 -8.18 1 97.94 86 ARG A O 1
ATOM 640 N N . LEU A 1 87 ? -6.492 -9.125 -7.781 1 97.44 87 LEU A N 1
ATOM 641 C CA . LEU A 1 87 ? -5.152 -8.641 -8.094 1 97.44 87 LEU A CA 1
ATOM 642 C C . LEU A 1 87 ? -5.035 -8.266 -9.562 1 97.44 87 LEU A C 1
ATOM 644 O O . LEU A 1 87 ? -4.414 -7.258 -9.906 1 97.44 87 LEU A O 1
ATOM 648 N N . ARG A 1 88 ? -5.672 -9.039 -10.414 1 96.94 88 ARG A N 1
ATOM 649 C CA . ARG A 1 88 ? -5.684 -8.742 -11.844 1 96.94 88 ARG A CA 1
ATOM 650 C C . ARG A 1 88 ? -6.477 -7.477 -12.133 1 96.94 88 ARG A C 1
ATOM 652 O O . ARG A 1 88 ? -6.031 -6.617 -12.898 1 96.94 88 ARG A O 1
ATOM 659 N N . GLU A 1 89 ? -7.637 -7.336 -11.508 1 97.06 89 GLU A N 1
ATOM 660 C CA . GLU A 1 89 ? -8.508 -6.18 -11.703 1 97.06 89 GLU A CA 1
ATOM 661 C C . GLU A 1 89 ? -7.836 -4.895 -11.227 1 97.06 89 GLU A C 1
ATOM 663 O O . GLU A 1 89 ? -8.062 -3.82 -11.781 1 97.06 89 GLU A O 1
ATOM 668 N N . ALA A 1 90 ? -7.02 -4.992 -10.227 1 96.44 90 ALA A N 1
ATOM 669 C CA . ALA A 1 90 ? -6.301 -3.842 -9.695 1 96.44 90 ALA A CA 1
ATOM 670 C C . ALA A 1 90 ? -5.105 -3.482 -10.578 1 96.44 90 ALA A C 1
ATOM 672 O O . ALA A 1 90 ? -4.48 -2.436 -10.391 1 96.44 90 ALA A O 1
ATOM 673 N N . GLY A 1 91 ? -4.738 -4.344 -11.445 1 95.56 91 GLY A N 1
ATOM 674 C CA . GLY A 1 91 ? -3.627 -4.098 -12.352 1 95.56 91 GLY A CA 1
ATOM 675 C C . GLY A 1 91 ? -2.295 -4.574 -11.797 1 95.56 91 GLY A C 1
ATOM 676 O O . GLY A 1 91 ? -1.241 -4.25 -12.352 1 95.56 91 GLY A O 1
ATOM 677 N N . LEU A 1 92 ? -2.287 -5.32 -10.781 1 96.38 92 LEU A N 1
ATOM 678 C CA . LEU A 1 92 ? -1.062 -5.789 -10.141 1 96.38 92 LEU A CA 1
ATOM 679 C C . LEU A 1 92 ? -0.568 -7.074 -10.789 1 96.38 92 LEU A C 1
ATOM 681 O O . LEU A 1 92 ? 0.632 -7.359 -10.781 1 96.38 92 LEU A O 1
ATOM 685 N N . LEU A 1 93 ? -1.493 -7.852 -11.328 1 96.44 93 LEU A N 1
ATOM 686 C CA . LEU A 1 93 ? -1.148 -9.094 -12.016 1 96.44 93 LEU A CA 1
ATOM 687 C C . LEU A 1 93 ? -1.632 -9.055 -13.469 1 96.44 93 LEU A C 1
ATOM 689 O O . LEU A 1 93 ? -2.666 -8.461 -13.766 1 96.44 93 LEU A O 1
ATOM 693 N N . ILE A 1 94 ? -0.884 -9.656 -14.289 1 95.56 94 ILE A N 1
ATOM 694 C CA . ILE A 1 94 ? -1.263 -9.969 -15.664 1 95.56 94 ILE A CA 1
ATOM 695 C C . ILE A 1 94 ? -1.352 -11.484 -15.844 1 95.56 94 ILE A C 1
ATOM 697 O O . ILE A 1 94 ? -0.497 -12.219 -15.352 1 95.56 94 ILE A O 1
ATOM 701 N N . SER A 1 95 ? -2.393 -11.906 -16.516 1 95.19 95 SER A N 1
ATOM 702 C CA . SER A 1 95 ? -2.539 -13.344 -16.734 1 95.19 95 SER A CA 1
ATOM 703 C C . SER A 1 95 ? -2.363 -13.703 -18.203 1 95.19 95 SER A C 1
ATOM 705 O O . SER A 1 95 ? -2.676 -12.898 -19.078 1 95.19 95 SER A O 1
ATOM 707 N N . GLU A 1 96 ? -1.781 -14.812 -18.43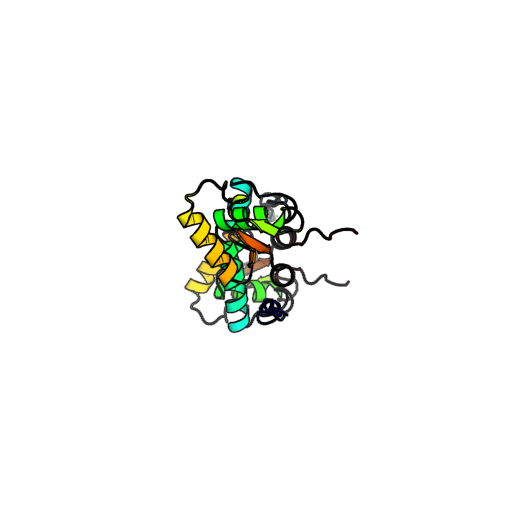8 1 93.5 96 GLU A N 1
ATOM 708 C CA . GLU A 1 96 ? -1.603 -15.375 -19.766 1 93.5 96 GLU A CA 1
ATOM 709 C C . GLU A 1 96 ? -1.976 -16.859 -19.797 1 93.5 96 GLU A C 1
ATOM 711 O O . GLU A 1 96 ? -1.584 -17.625 -18.922 1 93.5 96 GLU A O 1
ATOM 716 N N . ARG A 1 97 ? -2.787 -17.188 -20.797 1 93.19 97 ARG A N 1
ATOM 717 C CA . ARG A 1 97 ? -3.17 -18.594 -20.938 1 93.19 97 ARG A CA 1
ATOM 718 C C . ARG A 1 97 ? -2.215 -19.328 -21.875 1 93.19 97 ARG A C 1
ATOM 720 O O . ARG A 1 97 ? -1.944 -18.859 -22.984 1 93.19 97 ARG A O 1
ATOM 727 N N . ARG A 1 98 ? -1.672 -20.359 -21.484 1 92 98 ARG A N 1
ATOM 728 C CA . ARG A 1 98 ? -0.832 -21.25 -22.281 1 92 98 ARG A CA 1
ATOM 729 C C . ARG A 1 98 ? -1.396 -22.672 -22.281 1 92 98 ARG A C 1
ATOM 731 O O . ARG A 1 98 ? -1.183 -23.438 -21.344 1 92 98 ARG A O 1
ATOM 738 N N . GLY A 1 99 ? -1.958 -23.094 -23.5 1 93.06 99 GLY A N 1
ATOM 739 C CA . GLY A 1 99 ? -2.658 -24.375 -23.516 1 93.06 99 GLY A CA 1
ATOM 740 C C . GLY A 1 99 ? -3.803 -24.438 -22.531 1 93.06 99 GLY A C 1
ATOM 741 O O . GLY A 1 99 ? -4.711 -23.609 -22.562 1 93.06 99 GLY A O 1
ATOM 742 N N . THR A 1 100 ? -3.74 -25.297 -21.484 1 91.19 100 THR A N 1
ATOM 743 C CA . THR A 1 100 ? -4.809 -25.484 -20.5 1 91.19 100 THR A CA 1
ATOM 744 C C . THR A 1 100 ? -4.488 -24.75 -19.203 1 91.19 100 THR A C 1
ATOM 746 O O . THR A 1 100 ? -5.324 -24.672 -18.297 1 91.19 100 THR A O 1
ATOM 749 N N . TRP A 1 101 ? -3.264 -24.141 -19.219 1 90.69 101 TRP A N 1
ATOM 750 C CA . TRP A 1 101 ? -2.795 -23.562 -17.953 1 90.69 101 TRP A CA 1
ATOM 751 C C . TRP A 1 101 ? -2.814 -22.047 -18 1 90.69 101 TRP A C 1
ATOM 753 O O . TRP A 1 101 ? -2.586 -21.453 -19.062 1 90.69 101 TRP A O 1
ATOM 763 N N . ILE A 1 102 ? -3.193 -21.484 -16.875 1 92.06 102 ILE A N 1
ATOM 764 C CA . ILE A 1 102 ? -3.141 -20.031 -16.719 1 92.06 102 ILE A CA 1
ATOM 765 C C . ILE A 1 102 ? -1.915 -19.641 -15.898 1 92.06 102 ILE A C 1
ATOM 767 O O . ILE A 1 102 ? -1.665 -20.219 -14.836 1 92.06 102 ILE A O 1
ATOM 771 N N . TYR A 1 103 ? -1.109 -18.656 -16.5 1 93.69 103 TYR A N 1
ATOM 772 C CA . TYR A 1 103 ? 0.082 -18.141 -15.828 1 93.69 103 TYR A CA 1
ATOM 773 C C . TYR A 1 103 ? -0.105 -16.688 -15.414 1 93.69 103 TYR A C 1
ATOM 775 O O . TYR A 1 103 ? -0.686 -15.891 -16.156 1 93.69 103 TYR A O 1
ATOM 783 N N . TYR A 1 104 ? 0.394 -16.375 -14.227 1 95.5 104 TYR A N 1
ATOM 784 C CA . TYR A 1 104 ? 0.326 -15.023 -13.711 1 95.5 104 TYR A CA 1
ATOM 785 C C . TYR A 1 104 ? 1.72 -14.422 -13.562 1 95.5 104 TYR A C 1
ATOM 787 O O . TYR A 1 104 ? 2.664 -15.117 -13.188 1 95.5 104 TYR A O 1
ATOM 795 N N . ARG A 1 105 ? 1.804 -13.109 -13.883 1 95.06 105 ARG A N 1
ATOM 796 C CA . ARG A 1 105 ? 3.02 -12.359 -13.594 1 95.06 105 ARG A CA 1
ATOM 797 C C . ARG A 1 105 ? 2.691 -10.992 -13.008 1 95.06 105 ARG A C 1
ATOM 799 O O . ARG A 1 105 ? 1.637 -10.422 -13.297 1 95.06 105 ARG A O 1
ATOM 806 N N . VAL A 1 106 ? 3.629 -10.578 -12.203 1 94.12 106 VAL A N 1
ATOM 807 C CA . VAL A 1 106 ? 3.455 -9.266 -11.602 1 94.12 106 VAL A CA 1
ATOM 808 C C . VAL A 1 106 ? 3.721 -8.18 -12.641 1 94.12 106 VAL A C 1
ATOM 810 O O . VAL A 1 106 ? 4.645 -8.297 -13.445 1 94.12 106 VAL A O 1
ATOM 813 N N . ASP A 1 107 ? 2.9 -7.195 -12.648 1 93.06 107 ASP A N 1
ATOM 814 C CA . ASP A 1 107 ? 3.16 -6.047 -13.508 1 93.06 107 ASP A CA 1
ATOM 815 C C . ASP A 1 107 ? 4.203 -5.121 -12.883 1 93.06 107 ASP A C 1
ATOM 817 O O . ASP A 1 107 ? 3.922 -4.418 -11.914 1 93.06 107 ASP A O 1
ATOM 821 N N . PRO A 1 108 ? 5.391 -5.066 -13.438 1 90.38 108 PRO A N 1
ATOM 822 C CA . PRO A 1 108 ? 6.461 -4.277 -12.82 1 90.38 108 PRO A CA 1
ATOM 823 C C . PRO A 1 108 ? 6.18 -2.777 -12.844 1 90.38 108 PRO A C 1
ATOM 825 O O . PRO A 1 108 ? 6.629 -2.047 -11.961 1 90.38 108 PRO A O 1
ATOM 828 N N . ALA A 1 109 ? 5.488 -2.357 -13.82 1 91.75 109 ALA A N 1
ATOM 829 C CA . ALA A 1 109 ? 5.195 -0.932 -13.93 1 91.75 109 ALA A CA 1
ATOM 830 C C . ALA A 1 109 ? 4.289 -0.469 -12.797 1 91.75 109 ALA A C 1
ATOM 832 O O . ALA A 1 109 ? 4.496 0.604 -12.227 1 91.75 109 ALA A O 1
ATOM 833 N N . THR A 1 110 ? 3.291 -1.314 -12.523 1 93.62 110 THR A N 1
ATOM 834 C CA . THR A 1 110 ? 2.361 -0.968 -11.453 1 93.62 110 THR A CA 1
ATOM 835 C C . THR A 1 110 ? 3.072 -0.958 -10.102 1 93.62 110 THR A C 1
ATOM 837 O O . THR A 1 110 ? 2.91 -0.023 -9.312 1 93.62 110 THR A O 1
ATOM 840 N N . LEU A 1 111 ? 3.871 -1.951 -9.812 1 92.69 111 LEU A N 1
ATOM 841 C CA . LEU A 1 111 ? 4.613 -2.004 -8.555 1 92.69 111 LEU A CA 1
ATOM 842 C C . LEU A 1 111 ? 5.551 -0.811 -8.43 1 92.69 111 LEU A C 1
ATOM 844 O O . LEU A 1 111 ? 5.664 -0.215 -7.359 1 92.69 111 LEU A O 1
ATOM 848 N N . ALA A 1 112 ? 6.211 -0.484 -9.531 1 91.5 112 ALA A N 1
ATOM 849 C CA . ALA A 1 112 ? 7.125 0.653 -9.531 1 91.5 112 ALA A CA 1
ATOM 850 C C . ALA A 1 112 ? 6.387 1.956 -9.242 1 91.5 112 ALA A C 1
ATOM 852 O O . ALA A 1 112 ? 6.879 2.809 -8.5 1 91.5 112 ALA A O 1
ATOM 853 N N . ALA A 1 113 ? 5.242 2.08 -9.852 1 92.88 113 ALA A N 1
ATOM 854 C CA . ALA A 1 113 ? 4.434 3.277 -9.633 1 92.88 113 ALA A CA 1
ATOM 855 C C . ALA A 1 113 ? 4.023 3.406 -8.172 1 92.88 113 ALA A C 1
ATOM 857 O O . ALA A 1 113 ? 4.09 4.496 -7.598 1 92.88 113 ALA A O 1
ATOM 858 N N . MET A 1 114 ? 3.621 2.311 -7.602 1 94.88 114 MET A N 1
ATOM 859 C CA . MET A 1 114 ? 3.24 2.309 -6.191 1 94.88 114 MET A CA 1
ATOM 860 C C . MET A 1 114 ? 4.43 2.66 -5.305 1 94.88 114 MET A C 1
ATOM 862 O O . MET A 1 114 ? 4.297 3.438 -4.359 1 94.88 114 MET A O 1
ATOM 866 N N . GLY A 1 115 ? 5.562 2.039 -5.617 1 93.88 115 GLY A N 1
ATOM 867 C CA . GLY A 1 115 ? 6.781 2.369 -4.895 1 93.88 115 GLY A CA 1
ATOM 868 C C . GLY A 1 115 ? 7.156 3.834 -5 1 93.88 115 GLY A C 1
ATOM 869 O O . GLY A 1 115 ? 7.621 4.434 -4.023 1 93.88 115 GLY A O 1
ATOM 870 N N . ARG A 1 116 ? 7 4.406 -6.121 1 92.38 116 ARG A N 1
ATOM 871 C CA . ARG A 1 116 ? 7.328 5.809 -6.352 1 92.38 116 ARG A CA 1
ATOM 872 C C . ARG A 1 116 ? 6.465 6.723 -5.488 1 92.38 116 ARG A C 1
ATOM 874 O O . ARG A 1 116 ? 6.949 7.73 -4.965 1 92.38 116 ARG A O 1
ATOM 881 N N . ILE A 1 117 ? 5.238 6.371 -5.402 1 94.88 117 ILE A N 1
ATOM 882 C CA . ILE A 1 117 ? 4.324 7.156 -4.578 1 94.88 117 ILE A CA 1
ATOM 883 C C . ILE A 1 117 ? 4.867 7.258 -3.156 1 94.88 117 ILE A C 1
ATOM 885 O O . ILE A 1 117 ? 4.777 8.312 -2.523 1 94.88 117 ILE A O 1
ATOM 889 N N . LEU A 1 118 ? 5.461 6.184 -2.736 1 94.06 118 LEU A N 1
ATOM 890 C CA . LEU A 1 118 ? 5.895 6.086 -1.347 1 94.06 118 LEU A CA 1
ATOM 891 C C . LEU A 1 118 ? 7.316 6.613 -1.181 1 94.06 118 LEU A C 1
ATOM 893 O O . LEU A 1 118 ? 7.82 6.703 -0.059 1 94.06 118 LEU A O 1
ATOM 897 N N . SER A 1 119 ? 8.008 6.891 -2.238 1 84.5 119 SER A N 1
ATOM 898 C CA . SER A 1 119 ? 9.414 7.297 -2.18 1 84.5 119 SER A CA 1
ATOM 899 C C . SER A 1 119 ? 9.555 8.734 -1.689 1 84.5 119 SER A C 1
ATOM 901 O O . SER A 1 119 ? 8.703 9.578 -1.979 1 84.5 119 SER A O 1
ATOM 903 N N . ALA A 1 120 ? 10.312 8.781 -0.489 1 65.88 120 ALA A N 1
ATOM 904 C CA . ALA A 1 120 ? 10.602 10.109 0.049 1 65.88 120 ALA A CA 1
ATOM 905 C C . ALA A 1 120 ? 11.266 10.992 -1 1 65.88 120 ALA A C 1
ATOM 907 O O . ALA A 1 120 ? 11.969 10.5 -1.887 1 65.88 120 ALA A O 1
ATOM 908 N N . ALA A 1 121 ? 10.742 12.266 -1.13 1 51.06 121 ALA A N 1
ATOM 909 C CA . ALA A 1 121 ? 11.523 13.242 -1.89 1 51.06 121 ALA A CA 1
ATOM 910 C C . ALA A 1 121 ? 12.984 13.211 -1.475 1 51.06 121 ALA A C 1
ATOM 912 O O . ALA A 1 121 ? 13.305 13.258 -0.283 1 51.06 121 ALA A O 1
ATOM 913 N N . SER A 1 122 ? 13.82 12.258 -1.867 1 41.53 122 SER A N 1
ATOM 914 C CA . SER A 1 122 ? 15.227 12.523 -1.592 1 41.53 122 SER A CA 1
ATOM 915 C C . SER A 1 122 ? 15.492 14.023 -1.476 1 41.53 122 SER A C 1
ATOM 917 O O . SER A 1 122 ? 15.148 14.789 -2.377 1 41.53 122 SER A O 1
ATOM 919 N N . ALA A 1 123 ? 15.352 14.711 -0.326 1 36.03 123 ALA A N 1
ATOM 920 C CA . ALA A 1 123 ? 16.062 15.984 -0.203 1 36.03 123 ALA A CA 1
ATOM 921 C C . ALA A 1 123 ? 17.391 15.953 -0.955 1 36.03 123 ALA A C 1
ATOM 923 O O . ALA A 1 123 ? 18.266 15.156 -0.639 1 36.03 123 ALA A O 1
ATOM 924 N N . GLU A 1 124 ? 17.547 15.852 -2.244 1 28.92 124 GLU A N 1
ATOM 925 C CA . GLU A 1 124 ? 18.797 16.406 -2.742 1 28.92 124 GLU A CA 1
ATOM 926 C C . GLU A 1 124 ? 19.25 17.578 -1.896 1 28.92 124 GLU A C 1
ATOM 928 O O . GLU A 1 124 ? 18.547 18.594 -1.786 1 28.92 124 GLU A O 1
ATOM 933 N N . ALA A 1 125 ? 19.766 17.469 -0.563 1 26.17 125 ALA A N 1
ATOM 934 C CA . ALA A 1 125 ? 20.875 18.375 -0.285 1 26.17 125 ALA A CA 1
ATOM 935 C C . ALA A 1 125 ? 21.906 18.328 -1.408 1 26.17 125 ALA A C 1
ATOM 937 O O . ALA A 1 125 ? 22.125 17.266 -2.016 1 26.17 125 ALA A O 1
ATOM 938 N N . MET B 1 1 ? 14.898 31.266 44.188 1 34.22 1 MET B N 1
ATOM 939 C CA . MET B 1 1 ? 15.75 30.484 43.281 1 34.22 1 MET B CA 1
ATOM 940 C C . MET B 1 1 ? 14.945 29.375 42.594 1 34.22 1 MET B C 1
ATOM 942 O O . MET B 1 1 ? 14.984 28.219 43.062 1 34.22 1 MET B O 1
ATOM 946 N N . ASN B 1 2 ? 13.766 29.75 42.094 1 36.38 2 ASN B N 1
ATOM 947 C CA . ASN B 1 2 ? 12.703 28.922 41.531 1 36.38 2 ASN B CA 1
ATOM 948 C C . ASN B 1 2 ? 13.18 28.125 40.312 1 36.38 2 ASN B C 1
ATOM 950 O O . ASN B 1 2 ? 13.539 28.703 39.312 1 36.38 2 ASN B O 1
ATOM 954 N N . ARG B 1 3 ? 13.789 26.906 40.594 1 35.34 3 ARG B N 1
ATOM 955 C CA . ARG B 1 3 ? 14.266 25.953 39.594 1 35.34 3 ARG B CA 1
ATOM 956 C C . ARG B 1 3 ? 13.148 25.562 38.656 1 35.34 3 ARG B C 1
ATOM 958 O O . ARG B 1 3 ? 12.109 25.047 39.062 1 35.34 3 ARG B O 1
ATOM 965 N N . MET B 1 4 ? 12.914 26.297 37.625 1 36.75 4 MET B N 1
ATOM 966 C CA . MET B 1 4 ? 12.062 25.875 36.5 1 36.75 4 MET B CA 1
ATOM 967 C C . MET B 1 4 ? 12.383 24.438 36.094 1 36.75 4 MET B C 1
ATOM 969 O O . MET B 1 4 ? 13.523 24.125 35.719 1 36.75 4 MET B O 1
ATOM 973 N N . ARG B 1 5 ? 11.75 23.5 36.719 1 36.34 5 ARG B N 1
ATOM 974 C CA . ARG B 1 5 ? 11.844 22.109 36.25 1 36.34 5 ARG B CA 1
ATOM 975 C C . ARG B 1 5 ? 11.703 22.031 34.75 1 36.34 5 ARG B C 1
ATOM 977 O O . ARG B 1 5 ? 10.758 22.578 34.156 1 36.34 5 ARG B O 1
ATOM 984 N N . ALA B 1 6 ? 12.797 21.844 34.062 1 41.56 6 ALA B N 1
ATOM 985 C CA . ALA B 1 6 ? 12.828 21.516 32.656 1 41.56 6 ALA B CA 1
ATOM 986 C C . ALA B 1 6 ? 11.773 20.469 32.312 1 41.56 6 ALA B C 1
ATOM 988 O O . ALA B 1 6 ? 11.633 19.469 33.031 1 41.56 6 ALA B O 1
ATOM 989 N N . LEU B 1 7 ? 10.562 20.891 31.844 1 44.44 7 LEU B N 1
ATOM 990 C CA . LEU B 1 7 ? 9.578 19.9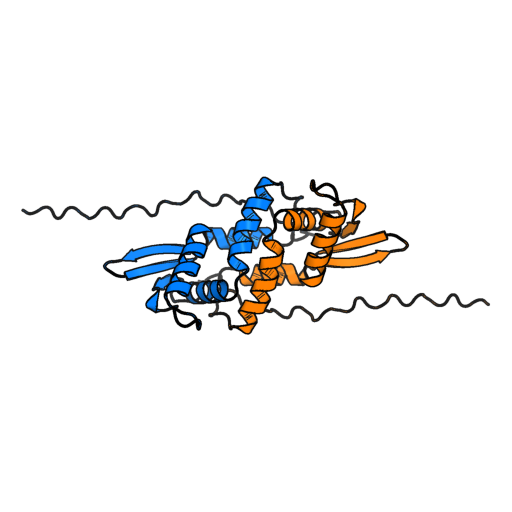69 31.297 1 44.44 7 LEU B CA 1
ATOM 991 C C . LEU B 1 7 ? 10.242 18.891 30.469 1 44.44 7 LEU B C 1
ATOM 993 O O . LEU B 1 7 ? 11.07 19.188 29.609 1 44.44 7 LEU B O 1
ATOM 997 N N . SER B 1 8 ? 10.516 17.75 31.094 1 39.56 8 SER B N 1
ATOM 998 C CA . SER B 1 8 ? 11.055 16.547 30.469 1 39.56 8 SER B CA 1
ATOM 999 C C . SER B 1 8 ? 10.383 16.281 29.125 1 39.56 8 SER B C 1
ATOM 1001 O O . SER B 1 8 ? 9.156 16.328 29.016 1 39.56 8 SER B O 1
ATOM 1003 N N . THR B 1 9 ? 10.945 16.719 28.062 1 42 9 THR B N 1
ATOM 1004 C CA . THR B 1 9 ? 10.578 16.297 26.719 1 42 9 THR B CA 1
ATOM 1005 C C . THR B 1 9 ? 10.328 14.789 26.672 1 42 9 THR B C 1
ATOM 1007 O O . THR B 1 9 ? 11.211 13.992 27 1 42 9 THR B O 1
ATOM 1010 N N . THR B 1 10 ? 9.156 14.359 27.109 1 41.62 10 THR B N 1
ATOM 1011 C CA . THR B 1 10 ? 8.828 12.945 26.938 1 41.62 10 THR B CA 1
ATOM 1012 C C . THR B 1 10 ? 9.453 12.391 25.672 1 41.62 10 THR B C 1
ATOM 1014 O O . THR B 1 10 ? 9.266 12.953 24.578 1 41.62 10 THR B O 1
ATOM 1017 N N . PRO B 1 11 ? 10.531 11.578 25.859 1 38.81 11 PRO B N 1
ATOM 1018 C CA . PRO B 1 11 ? 11.172 10.961 24.703 1 38.81 11 PRO B CA 1
ATOM 1019 C C . PRO B 1 11 ? 10.164 10.414 23.688 1 38.81 11 PRO B C 1
ATOM 1021 O O . PRO B 1 11 ? 9.039 10.07 24.047 1 38.81 11 PRO B O 1
ATOM 1024 N N . PHE B 1 12 ? 10.188 10.906 22.531 1 39.97 12 PHE B N 1
ATOM 1025 C CA . PHE B 1 12 ? 9.531 10.281 21.391 1 39.97 12 PHE B CA 1
ATOM 1026 C C . PHE B 1 12 ? 9.586 8.766 21.5 1 39.97 12 PHE B C 1
ATOM 1028 O O . PHE B 1 12 ? 10.656 8.18 21.672 1 39.97 12 PHE B O 1
ATOM 1035 N N . VAL B 1 13 ? 8.781 8.141 22.219 1 35.38 13 VAL B N 1
ATOM 1036 C CA . VAL B 1 13 ? 8.742 6.68 22.234 1 35.38 13 VAL B CA 1
ATOM 1037 C C . VAL B 1 13 ? 9.086 6.145 20.844 1 35.38 13 VAL B C 1
ATOM 1039 O O . VAL B 1 13 ? 8.5 6.562 19.844 1 35.38 13 VAL B O 1
ATOM 1042 N N . ASP B 1 14 ? 10.359 5.949 20.547 1 37.25 14 ASP B N 1
ATOM 1043 C CA . ASP B 1 14 ? 10.805 5.188 19.391 1 37.25 14 ASP B CA 1
ATOM 1044 C C . ASP B 1 14 ? 9.883 3.998 19.125 1 37.25 14 ASP B C 1
ATOM 1046 O O . ASP B 1 14 ? 9.773 3.1 19.969 1 37.25 14 ASP B O 1
ATOM 1050 N N . GLY B 1 15 ? 8.688 4.23 18.891 1 37.41 15 GLY B N 1
ATOM 1051 C CA . GLY B 1 15 ? 7.922 3.049 18.547 1 37.41 15 GLY B CA 1
ATOM 1052 C C . GLY B 1 15 ? 8.758 1.969 17.875 1 37.41 15 GLY B C 1
ATOM 1053 O O . GLY B 1 15 ? 9.867 2.23 17.422 1 37.41 15 GLY B O 1
ATOM 1054 N N . PRO B 1 16 ? 8.578 0.764 18.297 1 36.25 16 PRO B N 1
ATOM 1055 C CA . PRO B 1 16 ? 9.43 -0.288 17.75 1 36.25 16 PRO B CA 1
ATOM 1056 C C . PRO B 1 16 ? 9.938 0.036 16.344 1 36.25 16 PRO B C 1
ATOM 1058 O O . PRO B 1 16 ? 9.211 0.627 15.547 1 36.25 16 PRO B O 1
ATOM 1061 N N . ALA B 1 17 ? 11.148 0.47 16.172 1 38.41 17 ALA B N 1
ATOM 1062 C CA . ALA B 1 17 ? 11.797 0.532 14.859 1 38.41 17 ALA B CA 1
ATOM 1063 C C . ALA B 1 17 ? 11.125 -0.407 13.867 1 38.41 17 ALA B C 1
ATOM 1065 O O . ALA B 1 17 ? 10.906 -1.586 14.164 1 38.41 17 ALA B O 1
ATOM 1066 N N . VAL B 1 18 ? 10.078 -0.05 13.195 1 45.88 18 VAL B N 1
ATOM 1067 C CA . VAL B 1 18 ? 9.531 -0.922 12.156 1 45.88 18 VAL B CA 1
ATOM 1068 C C . VAL B 1 18 ? 10.664 -1.718 11.508 1 45.88 18 VAL B C 1
ATOM 1070 O O . VAL B 1 18 ? 11.508 -1.153 10.805 1 45.88 18 VAL B O 1
ATOM 1073 N N . GLU B 1 19 ? 11.586 -2.428 12.32 1 50.84 19 GLU B N 1
ATOM 1074 C CA . GLU B 1 19 ? 12.359 -3.432 11.602 1 50.84 19 GLU B CA 1
ATOM 1075 C C . GLU B 1 19 ? 11.688 -3.811 10.281 1 50.84 19 GLU B C 1
ATOM 1077 O O . GLU B 1 19 ? 10.477 -3.645 10.125 1 50.84 19 GLU B O 1
ATOM 1082 N N . SER B 1 20 ? 12.523 -3.889 9.227 1 64.19 20 SER B N 1
ATOM 1083 C CA . SER B 1 20 ? 12 -4.312 7.93 1 64.19 20 SER B CA 1
ATOM 1084 C C . SER B 1 20 ? 10.969 -5.426 8.094 1 64.19 20 SER B C 1
ATOM 1086 O O . SER B 1 20 ? 11.281 -6.5 8.609 1 64.19 20 SER B O 1
ATOM 1088 N N . CYS B 1 21 ? 9.656 -4.98 8.336 1 73.38 21 CYS B N 1
ATOM 1089 C CA . CYS B 1 21 ? 8.562 -5.922 8.555 1 73.38 21 CYS B CA 1
ATOM 1090 C C . CYS B 1 21 ? 8.578 -7.027 7.512 1 73.38 21 CYS B C 1
ATOM 1092 O O . CYS B 1 21 ? 8.008 -8.102 7.723 1 73.38 21 CYS B O 1
ATOM 1094 N N . CYS B 1 22 ? 9.227 -6.695 6.418 1 88.88 22 CYS B N 1
ATOM 1095 C CA . CYS B 1 22 ? 8.992 -7.652 5.344 1 88.88 22 CYS B CA 1
ATOM 1096 C C . CYS B 1 22 ? 10.039 -7.508 4.246 1 88.88 22 CYS B C 1
ATOM 1098 O O . CYS B 1 22 ? 10.539 -6.406 3.998 1 88.88 22 CYS B O 1
ATOM 1100 N N . PRO B 1 23 ? 10.461 -8.586 3.736 1 92.56 23 PRO B N 1
ATOM 1101 C CA . PRO B 1 23 ? 11.305 -8.492 2.545 1 92.56 23 PRO B CA 1
ATOM 1102 C C . PRO B 1 23 ? 10.547 -7.988 1.319 1 92.56 23 PRO B C 1
ATOM 1104 O O . PRO B 1 23 ? 9.312 -7.91 1.34 1 92.56 23 PRO B O 1
ATOM 1107 N N . PRO B 1 24 ? 11.414 -7.562 0.334 1 94.06 24 PRO B N 1
ATOM 1108 C CA . PRO B 1 24 ? 10.734 -7.266 -0.93 1 94.06 24 PRO B CA 1
ATOM 1109 C C . PRO B 1 24 ? 9.883 -8.43 -1.432 1 94.06 24 PRO B C 1
ATOM 1111 O O . PRO B 1 24 ? 10.25 -9.594 -1.234 1 94.06 24 PRO B O 1
ATOM 1114 N N . LEU B 1 25 ? 8.812 -8.148 -2.07 1 94.31 25 LEU B N 1
ATOM 1115 C CA . LEU B 1 25 ? 7.867 -9.148 -2.561 1 94.31 25 LEU B CA 1
ATOM 1116 C C . LEU B 1 25 ? 8.562 -10.148 -3.482 1 94.31 25 LEU B C 1
ATOM 1118 O O . LEU B 1 25 ? 8.18 -11.312 -3.545 1 94.31 25 LEU B O 1
ATOM 1122 N N . SER B 1 26 ? 9.578 -9.719 -4.184 1 92.81 26 SER B N 1
ATOM 1123 C CA . SER B 1 26 ? 10.227 -10.523 -5.211 1 92.81 26 SER B CA 1
ATOM 1124 C C . SER B 1 26 ? 11.266 -11.461 -4.605 1 92.81 26 SER B C 1
ATOM 1126 O O . SER B 1 26 ? 11.773 -12.352 -5.285 1 92.81 26 SER B O 1
ATOM 1128 N N . GLU B 1 27 ? 11.586 -11.305 -3.389 1 93.19 27 GLU B N 1
ATOM 1129 C CA . GLU B 1 27 ? 12.688 -12.047 -2.783 1 93.19 27 GLU B CA 1
ATOM 1130 C C . GLU B 1 27 ? 12.25 -13.461 -2.402 1 93.19 27 GLU B C 1
ATOM 1132 O O . GLU B 1 27 ? 12.969 -14.43 -2.666 1 93.19 27 GLU B O 1
ATOM 1137 N N . ARG B 1 28 ? 11.219 -13.609 -1.84 1 93.19 28 ARG B N 1
ATOM 1138 C CA . ARG B 1 28 ? 10.617 -14.852 -1.367 1 93.19 28 ARG B CA 1
ATOM 1139 C C . ARG B 1 28 ? 9.164 -14.648 -0.96 1 93.19 28 ARG B C 1
ATOM 1141 O O . ARG B 1 28 ? 8.75 -13.516 -0.69 1 93.19 28 ARG B O 1
ATOM 1148 N N . PRO B 1 29 ? 8.398 -15.711 -0.912 1 93.5 29 PRO B N 1
ATOM 1149 C CA . PRO B 1 29 ? 7.023 -15.562 -0.424 1 93.5 29 PRO B CA 1
ATOM 1150 C C . PRO B 1 29 ? 6.961 -15.039 1.008 1 93.5 29 PRO B C 1
ATOM 1152 O O . PRO B 1 29 ? 7.746 -15.461 1.86 1 93.5 29 PRO B O 1
ATOM 1155 N N . LEU B 1 30 ? 6.102 -14.133 1.26 1 95.62 30 LEU B N 1
ATOM 1156 C CA . LEU B 1 30 ? 5.906 -13.609 2.607 1 95.62 30 LEU B CA 1
ATOM 1157 C C . LEU B 1 30 ? 5.316 -14.68 3.523 1 95.62 30 LEU B C 1
ATOM 1159 O O . LEU B 1 30 ? 4.445 -15.445 3.109 1 95.62 30 LEU B O 1
ATOM 1163 N N . SER B 1 31 ? 5.828 -14.688 4.75 1 95.5 31 SER B N 1
ATOM 1164 C CA . SER B 1 31 ? 5.16 -15.5 5.766 1 95.5 31 SER B CA 1
ATOM 1165 C C . SER B 1 31 ? 3.799 -14.914 6.129 1 95.5 31 SER B C 1
ATOM 1167 O O . SER B 1 31 ? 3.48 -13.789 5.75 1 95.5 31 SER B O 1
ATOM 1169 N N . SER B 1 32 ? 2.947 -15.695 6.848 1 95.25 32 SER B N 1
ATOM 1170 C CA . SER B 1 32 ? 1.634 -15.227 7.277 1 95.25 32 SER B CA 1
ATOM 1171 C C . SER B 1 32 ? 1.75 -13.969 8.133 1 95.25 32 SER B C 1
ATOM 1173 O O . SER B 1 32 ? 1.012 -13 7.934 1 95.25 32 SER B O 1
ATOM 1175 N N . ASP B 1 33 ? 2.717 -13.984 9.055 1 95.81 33 ASP B N 1
ATOM 1176 C CA . ASP B 1 33 ? 2.898 -12.852 9.953 1 95.81 33 ASP B CA 1
ATOM 1177 C C . ASP B 1 33 ? 3.377 -11.617 9.195 1 95.81 33 ASP B C 1
ATOM 1179 O O . ASP B 1 33 ? 2.918 -10.5 9.453 1 95.81 33 ASP B O 1
ATOM 1183 N N . GLU B 1 34 ? 4.309 -11.82 8.297 1 96 34 GLU B N 1
ATOM 1184 C CA . GLU B 1 34 ? 4.816 -10.711 7.492 1 96 34 GLU B CA 1
ATOM 1185 C C . GLU B 1 34 ? 3.709 -10.102 6.633 1 96 34 GLU B C 1
ATOM 1187 O O . GLU B 1 34 ? 3.586 -8.883 6.551 1 96 34 GLU B O 1
ATOM 1192 N N . ALA B 1 35 ? 2.936 -11.008 6.086 1 96.94 35 ALA B N 1
ATOM 1193 C CA . ALA B 1 35 ? 1.834 -10.555 5.242 1 96.94 35 ALA B CA 1
ATOM 1194 C C . ALA B 1 35 ? 0.812 -9.766 6.055 1 96.94 35 ALA B C 1
ATOM 1196 O O . ALA B 1 35 ? 0.27 -8.766 5.578 1 96.94 35 ALA B O 1
ATOM 1197 N N . GLU B 1 36 ? 0.525 -10.211 7.238 1 96.88 36 GLU B N 1
ATOM 1198 C CA . GLU B 1 36 ? -0.415 -9.508 8.109 1 96.88 36 GLU B CA 1
ATOM 1199 C C . GLU B 1 36 ? 0.092 -8.109 8.445 1 96.88 36 GLU B C 1
ATOM 1201 O O . GLU B 1 36 ? -0.662 -7.137 8.375 1 96.88 36 GLU B O 1
ATOM 1206 N N . ALA B 1 37 ? 1.341 -8.023 8.742 1 96.31 37 ALA B N 1
ATOM 1207 C CA . ALA B 1 37 ? 1.932 -6.73 9.094 1 96.31 37 ALA B CA 1
ATOM 1208 C C . ALA B 1 37 ? 1.924 -5.781 7.898 1 96.31 37 ALA B C 1
ATOM 1210 O O . ALA B 1 37 ? 1.512 -4.625 8.016 1 96.31 37 ALA B O 1
ATOM 1211 N N . ALA B 1 38 ? 2.371 -6.293 6.777 1 96.88 38 ALA B N 1
ATOM 1212 C CA . ALA B 1 38 ? 2.404 -5.473 5.57 1 96.88 38 ALA B CA 1
ATOM 1213 C C . ALA B 1 38 ? 0.997 -5.055 5.152 1 96.88 38 ALA B C 1
ATOM 1215 O O . ALA B 1 38 ? 0.771 -3.906 4.766 1 96.88 38 ALA B O 1
ATOM 1216 N N . ALA B 1 39 ? 0.061 -6.02 5.273 1 97.88 39 ALA B N 1
ATOM 1217 C CA . ALA B 1 39 ? -1.313 -5.75 4.863 1 97.88 39 ALA B CA 1
ATOM 1218 C C . ALA B 1 39 ? -1.915 -4.609 5.68 1 97.88 39 ALA B C 1
ATOM 1220 O O . ALA B 1 39 ? -2.662 -3.783 5.148 1 97.88 39 ALA B O 1
ATOM 1221 N N . GLN B 1 40 ? -1.607 -4.562 6.902 1 97.06 40 GLN B N 1
ATOM 1222 C CA . GLN B 1 40 ? -2.131 -3.508 7.762 1 97.06 40 GLN B CA 1
ATOM 1223 C C . GLN B 1 40 ? -1.668 -2.133 7.289 1 97.06 40 GLN B C 1
ATOM 1225 O O . GLN B 1 40 ? -2.445 -1.176 7.289 1 97.06 40 GLN B O 1
ATOM 1230 N N . LEU B 1 41 ? -0.438 -2.062 6.902 1 96.62 41 LEU B N 1
ATOM 1231 C CA . LEU B 1 41 ? 0.119 -0.807 6.41 1 96.62 41 LEU B CA 1
ATOM 1232 C C . LEU B 1 41 ? -0.541 -0.398 5.098 1 96.62 41 LEU B C 1
ATOM 1234 O O . LEU B 1 41 ? -0.967 0.749 4.941 1 96.62 41 LEU B O 1
ATOM 1238 N N . PHE B 1 42 ? -0.692 -1.379 4.199 1 97.81 42 PHE B N 1
ATOM 1239 C CA . PHE B 1 42 ? -1.282 -1.058 2.904 1 97.81 42 PHE B CA 1
ATOM 1240 C C . PHE B 1 42 ? -2.766 -0.74 3.049 1 97.81 42 PHE B C 1
ATOM 1242 O O . PHE B 1 42 ? -3.293 0.129 2.352 1 97.81 42 PHE B O 1
ATOM 1249 N N . LYS B 1 43 ? -3.396 -1.397 3.949 1 97.81 43 LYS B N 1
ATOM 1250 C CA . LYS B 1 43 ? -4.809 -1.137 4.227 1 97.81 43 LYS B CA 1
ATOM 1251 C C . LYS B 1 43 ? -5.02 0.302 4.688 1 97.81 43 LYS B C 1
ATOM 1253 O O . LYS B 1 43 ? -6.012 0.938 4.324 1 97.81 43 LYS B O 1
ATOM 1258 N N . ALA B 1 44 ? -4.152 0.77 5.438 1 97.94 44 ALA B N 1
ATOM 1259 C CA . ALA B 1 44 ? -4.242 2.141 5.934 1 97.94 44 ALA B CA 1
ATOM 1260 C C . ALA B 1 44 ? -4.199 3.145 4.785 1 97.94 44 ALA B C 1
ATOM 1262 O O . ALA B 1 44 ? -4.758 4.238 4.891 1 97.94 44 ALA B O 1
ATOM 1263 N N . LEU B 1 45 ? -3.58 2.758 3.721 1 97.69 45 LEU B N 1
ATOM 1264 C CA . LEU B 1 45 ? -3.439 3.652 2.576 1 97.69 45 LEU B CA 1
ATOM 1265 C C . LEU B 1 45 ? -4.539 3.395 1.548 1 97.69 45 LEU B C 1
ATOM 1267 O O . LEU B 1 45 ? -4.566 4.031 0.493 1 97.69 45 LEU B O 1
ATOM 1271 N N . GLY B 1 46 ? -5.441 2.432 1.882 1 98.19 46 GLY B N 1
ATOM 1272 C CA . GLY B 1 46 ? -6.488 2.049 0.947 1 98.19 46 GLY B CA 1
ATOM 1273 C C . GLY B 1 46 ? -7.668 3 0.951 1 98.19 46 GLY B C 1
ATOM 1274 O O . GLY B 1 46 ? -8.727 2.688 0.398 1 98.19 46 GLY B O 1
ATOM 1275 N N . ASP B 1 47 ? -7.594 4.156 1.579 1 97.94 47 ASP B N 1
ATOM 1276 C CA . ASP B 1 47 ? -8.625 5.188 1.649 1 97.94 47 ASP B CA 1
ATOM 1277 C C . ASP B 1 47 ? -8.148 6.488 1.013 1 97.94 47 ASP B C 1
ATOM 1279 O O . ASP B 1 47 ? -7.109 7.027 1.394 1 97.94 47 ASP B O 1
ATOM 1283 N N . PRO B 1 48 ? -9.008 6.965 0.039 1 97.31 48 PRO B N 1
ATOM 1284 C CA . PRO B 1 48 ? -8.547 8.156 -0.682 1 97.31 48 PRO B CA 1
ATOM 1285 C C . PRO B 1 48 ? -8.398 9.375 0.225 1 97.31 48 PRO B C 1
ATOM 1287 O O . PRO B 1 48 ? -7.504 10.195 0.021 1 97.31 48 PRO B O 1
ATOM 1290 N N . ILE B 1 49 ? -9.195 9.5 1.173 1 97.12 49 ILE B N 1
ATOM 1291 C CA . ILE B 1 49 ? -9.125 10.648 2.072 1 97.12 49 ILE B CA 1
ATOM 1292 C C . ILE B 1 49 ? -7.859 10.555 2.92 1 97.12 49 ILE B C 1
ATOM 1294 O O . ILE B 1 49 ? -7.152 11.555 3.1 1 97.12 49 ILE B O 1
ATOM 1298 N N . ARG B 1 50 ? -7.57 9.43 3.395 1 97.25 50 ARG B N 1
ATOM 1299 C CA . ARG B 1 50 ? -6.363 9.234 4.184 1 97.25 50 ARG B CA 1
ATOM 1300 C C . ARG B 1 50 ? -5.113 9.523 3.357 1 97.25 50 ARG B C 1
ATOM 1302 O O . ARG B 1 50 ? -4.152 10.109 3.859 1 97.25 50 ARG B O 1
ATOM 1309 N N . LEU B 1 51 ? -5.168 9.117 2.121 1 96.81 51 LEU B N 1
ATOM 1310 C CA . LEU B 1 51 ? -4.039 9.398 1.242 1 96.81 51 LEU B CA 1
ATOM 1311 C C . LEU B 1 51 ? -3.885 10.898 1.008 1 96.81 51 LEU B C 1
ATOM 1313 O O . LEU B 1 51 ? -2.764 11.406 0.967 1 96.81 51 LEU B O 1
ATOM 1317 N N . ARG B 1 52 ? -4.945 11.523 0.857 1 96.56 52 ARG B N 1
ATOM 1318 C CA . ARG B 1 52 ? -4.883 12.969 0.671 1 96.56 52 ARG B CA 1
ATOM 1319 C C . ARG B 1 52 ? -4.332 13.656 1.916 1 96.56 52 ARG B C 1
ATOM 1321 O O . ARG B 1 52 ? -3.514 14.57 1.813 1 96.56 52 ARG B O 1
ATOM 1328 N N . LEU B 1 53 ? -4.805 13.25 3.053 1 96.19 53 LEU B N 1
ATOM 1329 C CA . LEU B 1 53 ? -4.293 13.805 4.301 1 96.19 53 LEU B CA 1
ATOM 1330 C C . LEU B 1 53 ? -2.797 13.539 4.441 1 96.19 53 LEU B C 1
ATOM 1332 O O . LEU B 1 53 ? -2.029 14.445 4.777 1 96.19 53 LEU B O 1
ATOM 1336 N N . LEU B 1 54 ? -2.383 12.305 4.184 1 96.12 54 LEU B N 1
ATOM 1337 C CA . LEU B 1 54 ? -0.983 11.906 4.297 1 96.12 54 LEU B CA 1
ATOM 1338 C C . LEU B 1 54 ? -0.111 12.711 3.342 1 96.12 54 LEU B C 1
ATOM 1340 O O . LEU B 1 54 ? 0.958 13.195 3.725 1 96.12 54 LEU B O 1
ATOM 1344 N N . SER B 1 55 ? -0.547 12.875 2.107 1 95.25 55 SER B N 1
ATOM 1345 C CA . SER B 1 55 ? 0.233 13.625 1.127 1 95.25 55 SER B CA 1
ATOM 1346 C C . SER B 1 55 ? 0.299 15.102 1.487 1 95.25 55 SER B C 1
ATOM 1348 O O . SER B 1 55 ? 1.317 15.758 1.257 1 95.25 55 SER B O 1
ATOM 1350 N N . ALA B 1 56 ? -0.79 15.672 2.023 1 95 56 ALA B N 1
ATOM 1351 C CA . ALA B 1 56 ? -0.794 17.062 2.475 1 95 56 ALA B CA 1
ATOM 1352 C C . ALA B 1 56 ? 0.236 17.281 3.578 1 95 56 ALA B C 1
ATOM 1354 O O . ALA B 1 56 ? 0.942 18.297 3.584 1 95 56 ALA B O 1
ATOM 1355 N N . ILE B 1 57 ? 0.338 16.328 4.441 1 94.62 57 ILE B N 1
ATOM 1356 C CA . ILE B 1 57 ? 1.292 16.422 5.539 1 94.62 57 ILE B CA 1
ATOM 1357 C C . ILE B 1 57 ? 2.709 16.219 5.012 1 94.62 57 ILE B C 1
ATOM 1359 O O . ILE B 1 57 ? 3.617 16.984 5.328 1 94.62 57 ILE B O 1
ATOM 1363 N N . ALA B 1 58 ? 2.877 15.227 4.215 1 93.75 58 ALA B N 1
ATOM 1364 C CA . ALA B 1 58 ? 4.191 14.852 3.701 1 93.75 58 ALA B CA 1
ATOM 1365 C C . ALA B 1 58 ? 4.785 15.969 2.844 1 93.75 58 ALA B C 1
ATOM 1367 O O . ALA B 1 58 ? 6.004 16.156 2.82 1 93.75 58 ALA B O 1
ATOM 1368 N N . SER B 1 59 ? 3.943 16.656 2.156 1 92.88 59 SER B N 1
ATOM 1369 C CA . SER B 1 59 ? 4.422 17.672 1.219 1 92.88 59 SER B CA 1
ATOM 1370 C C . SER B 1 59 ? 4.555 19.031 1.894 1 92.88 59 SER B C 1
ATOM 1372 O O . SER B 1 59 ? 5.016 20 1.275 1 92.88 59 SER B O 1
ATOM 1374 N N . HIS B 1 60 ? 4.078 19.109 3.115 1 91.38 60 HIS B N 1
ATOM 1375 C CA . HIS B 1 60 ? 4.195 20.359 3.855 1 91.38 60 HIS B CA 1
ATOM 1376 C C . HIS B 1 60 ? 5.656 20.688 4.137 1 91.38 60 HIS B C 1
ATOM 1378 O O . HIS B 1 60 ? 6.523 19.828 4.07 1 91.38 60 HIS B O 1
ATOM 1384 N N . LYS B 1 61 ? 5.867 21.891 4.5 1 84.44 61 LYS B N 1
ATOM 1385 C CA . LYS B 1 61 ? 7.223 22.312 4.824 1 84.44 61 LYS B CA 1
ATOM 1386 C C . LYS B 1 61 ? 7.824 21.453 5.926 1 84.44 61 LYS B C 1
ATOM 1388 O O . LYS B 1 61 ? 7.188 21.219 6.957 1 84.44 61 LYS B O 1
ATOM 1393 N N . ASP B 1 62 ? 8.945 20.812 5.727 1 81.62 62 ASP B N 1
ATOM 1394 C CA . ASP B 1 62 ? 9.711 19.969 6.645 1 81.62 62 ASP B CA 1
ATOM 1395 C C . ASP B 1 62 ? 9 18.641 6.895 1 81.62 62 ASP B C 1
ATOM 1397 O O . ASP B 1 62 ? 9.344 17.906 7.82 1 81.62 62 ASP B O 1
ATOM 1401 N N . GLY B 1 63 ? 7.898 18.422 6.191 1 85.31 63 GLY B N 1
ATOM 1402 C CA . GLY B 1 63 ? 7.184 17.172 6.332 1 85.31 63 GLY B CA 1
ATOM 1403 C C . GLY B 1 63 ? 6.324 17.109 7.578 1 85.31 63 GLY B C 1
ATOM 1404 O O . GLY B 1 63 ? 6.023 16.016 8.078 1 85.31 63 GLY B O 1
ATOM 1405 N N . GLU B 1 64 ? 6.047 18.281 8.148 1 90.81 64 GLU B N 1
ATOM 1406 C CA . GLU B 1 64 ? 5.23 18.391 9.352 1 90.81 64 GLU B CA 1
ATOM 1407 C C . GLU B 1 64 ? 4.109 19.422 9.156 1 90.81 64 GLU B C 1
ATOM 1409 O O . GLU B 1 64 ? 4.312 20.453 8.531 1 90.81 64 GLU B O 1
ATOM 1414 N N . ALA B 1 65 ? 2.947 19.062 9.633 1 92.94 65 ALA B N 1
ATOM 1415 C CA . ALA B 1 65 ? 1.82 19.984 9.484 1 92.94 65 ALA B CA 1
ATOM 1416 C C . ALA B 1 65 ? 0.904 19.922 10.703 1 92.94 65 ALA B C 1
ATOM 1418 O O . ALA B 1 65 ? 0.788 18.875 11.352 1 92.94 65 ALA B O 1
ATOM 1419 N N . CYS B 1 66 ? 0.349 21.062 10.969 1 88.62 66 CYS B N 1
ATOM 1420 C CA . CYS B 1 66 ? -0.716 21.078 11.961 1 88.62 66 CYS B CA 1
ATOM 1421 C C . CYS B 1 66 ? -2.031 20.594 11.359 1 88.62 66 CYS B C 1
ATOM 1423 O O . CYS B 1 66 ? -2.246 20.719 10.148 1 88.62 66 CYS B O 1
ATOM 1425 N N . VAL B 1 67 ? -2.818 20.016 12.219 1 82.12 67 VAL B N 1
ATOM 1426 C CA . VAL B 1 67 ? -4.133 19.531 11.805 1 82.12 67 VAL B CA 1
ATOM 1427 C C . VAL B 1 67 ? -4.879 20.641 11.07 1 82.12 67 VAL B C 1
ATOM 1429 O O . VAL B 1 67 ? -5.57 20.375 10.078 1 82.12 67 VAL B O 1
ATOM 1432 N N . CYS B 1 68 ? -4.613 21.906 11.445 1 81.31 68 CYS B N 1
ATOM 1433 C CA . CYS B 1 68 ? -5.363 23.016 10.875 1 81.31 68 CYS B CA 1
ATOM 1434 C C . CYS B 1 68 ? -4.938 23.281 9.438 1 81.31 68 CYS B C 1
ATOM 1436 O O . CYS B 1 68 ? -5.648 23.953 8.688 1 81.31 68 CYS B O 1
ATOM 1438 N N . ASP B 1 69 ? -3.762 22.766 9.109 1 83.38 69 ASP B N 1
ATOM 1439 C CA . ASP B 1 69 ? -3.236 23.016 7.77 1 83.38 69 ASP B CA 1
ATOM 1440 C C . ASP B 1 69 ? -3.721 21.953 6.781 1 83.38 69 ASP B C 1
ATOM 1442 O O . ASP B 1 69 ? -3.58 22.125 5.566 1 83.38 69 ASP B O 1
ATOM 1446 N N . VAL B 1 70 ? -4.305 20.875 7.27 1 82.75 70 VAL B N 1
ATOM 1447 C CA . VAL B 1 70 ? -4.547 19.766 6.352 1 82.75 70 VAL B CA 1
ATOM 1448 C C . VAL B 1 70 ? -6.031 19.422 6.332 1 82.75 70 VAL B C 1
ATOM 1450 O O . VAL B 1 70 ? -6.445 18.469 5.68 1 82.75 70 VAL B O 1
ATOM 1453 N N . SER B 1 71 ? -6.883 20.188 6.82 1 77.12 71 SER B N 1
ATOM 1454 C CA . SER B 1 71 ? -8.289 19.844 7.023 1 77.12 71 SER B CA 1
ATOM 1455 C C . SER B 1 71 ? -9.117 20.172 5.781 1 77.12 71 SER B C 1
ATOM 1457 O O . SER B 1 71 ? -10.305 19.844 5.719 1 77.12 71 SER B O 1
ATOM 1459 N N . ASP B 1 72 ? -8.469 20.641 4.758 1 82.69 72 ASP B N 1
ATOM 1460 C CA . ASP B 1 72 ? -9.234 21.031 3.572 1 82.69 72 ASP B CA 1
ATOM 1461 C C . ASP B 1 72 ? -9.289 19.875 2.57 1 82.69 72 ASP B C 1
ATOM 1463 O O . ASP B 1 72 ? -8.836 20.016 1.434 1 82.69 72 ASP B O 1
ATOM 1467 N N . VAL B 1 73 ? -9.789 18.719 2.986 1 87.56 73 VAL B N 1
ATOM 1468 C CA . VAL B 1 73 ? -9.867 17.547 2.104 1 87.56 73 VAL B CA 1
ATOM 1469 C C . VAL B 1 73 ? -11.336 17.219 1.815 1 87.56 73 VAL B C 1
ATOM 1471 O O . VAL B 1 73 ? -11.641 16.156 1.271 1 87.56 73 VAL B O 1
ATOM 1474 N N . GLY B 1 74 ? -12.219 18.062 2.176 1 88.31 74 GLY B N 1
ATOM 1475 C CA . GLY B 1 74 ? -13.609 17.969 1.762 1 88.31 74 GLY B CA 1
ATOM 1476 C C . GLY B 1 74 ? -14.438 17.062 2.662 1 88.31 74 GLY B C 1
ATOM 1477 O O . GLY B 1 74 ? -15.422 16.469 2.219 1 88.31 74 GLY B O 1
ATOM 1478 N N . VAL B 1 75 ? -14.008 16.812 3.824 1 93.06 75 VAL B N 1
ATOM 1479 C CA . VAL B 1 75 ? -14.758 16 4.777 1 93.06 75 VAL B CA 1
ATOM 1480 C C . VAL B 1 75 ? -14.867 16.75 6.109 1 93.06 75 VAL B C 1
ATOM 1482 O O . VAL B 1 75 ? -14.234 17.781 6.301 1 93.06 75 VAL B O 1
ATOM 1485 N N . SER B 1 76 ? -15.703 16.266 6.973 1 93.12 76 SER B N 1
ATOM 1486 C CA . SER B 1 76 ? -15.93 16.906 8.266 1 93.12 76 SER B CA 1
ATOM 1487 C C . SER B 1 76 ? -14.711 16.766 9.172 1 93.12 76 SER B C 1
ATOM 1489 O O . SER B 1 76 ? -13.898 15.859 8.984 1 93.12 76 SER B O 1
ATOM 1491 N N . GLN B 1 77 ? -14.578 17.594 10.133 1 93.19 77 GLN B N 1
ATOM 1492 C CA . GLN B 1 77 ? -13.469 17.578 11.078 1 93.19 77 GLN B CA 1
ATOM 1493 C C . GLN B 1 77 ? -13.445 16.281 11.867 1 93.19 77 GLN B C 1
ATOM 1495 O O . GLN B 1 77 ? -12.383 15.688 12.078 1 93.19 77 GLN B O 1
ATOM 1500 N N . PRO B 1 78 ? -14.625 15.758 12.359 1 94.44 78 PRO B N 1
ATOM 1501 C CA . PRO B 1 78 ? -14.562 14.453 13.023 1 94.44 78 PRO B CA 1
ATOM 1502 C C . PRO B 1 78 ? -14 13.359 12.125 1 94.44 78 PRO B C 1
ATOM 1504 O O . PRO B 1 78 ? -13.266 12.477 12.594 1 94.44 78 PRO B O 1
ATOM 1507 N N . THR B 1 79 ? -14.336 13.398 10.812 1 95 79 THR B N 1
ATOM 1508 C CA . THR B 1 79 ? -13.805 12.438 9.852 1 95 79 THR B CA 1
ATOM 1509 C C . THR B 1 79 ? -12.297 12.594 9.703 1 95 79 THR B C 1
ATOM 1511 O O . THR B 1 79 ? -11.562 11.602 9.672 1 95 79 THR B O 1
ATOM 1514 N N . VAL B 1 80 ? -11.875 13.812 9.617 1 95.44 80 VAL B N 1
ATOM 1515 C CA . VAL B 1 80 ? -10.445 14.094 9.539 1 95.44 80 VAL B CA 1
ATOM 1516 C C . VAL B 1 80 ? -9.734 13.523 10.766 1 95.44 80 VAL B C 1
ATOM 1518 O O . VAL B 1 80 ? -8.711 12.844 10.641 1 95.44 80 VAL B O 1
ATOM 1521 N N . SER B 1 81 ? -10.273 13.773 11.93 1 94.25 81 SER B N 1
ATOM 1522 C CA . SER B 1 81 ? -9.68 13.297 13.172 1 94.25 81 SER B CA 1
ATOM 1523 C C . SER B 1 81 ? -9.594 11.773 13.195 1 94.25 81 SER B C 1
ATOM 1525 O O . SER B 1 81 ? -8.578 11.211 13.602 1 94.25 81 SER B O 1
ATOM 1527 N N . HIS B 1 82 ? -10.688 11.156 12.758 1 96.62 82 HIS B N 1
ATOM 1528 C CA . HIS B 1 82 ? -10.719 9.70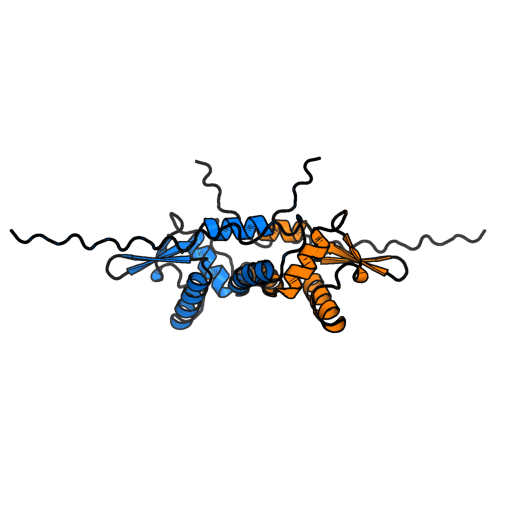3 12.695 1 96.62 82 HIS B CA 1
ATOM 1529 C C . HIS B 1 82 ? -9.633 9.164 11.781 1 96.62 82 HIS B C 1
ATOM 1531 O O . HIS B 1 82 ? -8.906 8.234 12.141 1 96.62 82 HIS B O 1
ATOM 1537 N N . HIS B 1 83 ? -9.484 9.742 10.625 1 96.94 83 HIS B N 1
ATOM 1538 C CA . HIS B 1 83 ? -8.492 9.289 9.656 1 96.94 83 HIS B CA 1
ATOM 1539 C C . HIS B 1 83 ? -7.074 9.531 10.164 1 96.94 83 HIS B C 1
ATOM 1541 O O . HIS B 1 83 ? -6.188 8.695 9.984 1 96.94 83 HIS B O 1
ATOM 1547 N N . LEU B 1 84 ? -6.809 10.68 10.773 1 96.56 84 LEU B N 1
ATOM 1548 C CA . LEU B 1 84 ? -5.504 10.961 11.359 1 96.56 84 LEU B CA 1
ATOM 1549 C C . LEU B 1 84 ? -5.172 9.961 12.461 1 96.56 84 LEU B C 1
ATOM 1551 O O . LEU B 1 84 ? -4.027 9.516 12.578 1 96.56 84 LEU B O 1
ATOM 1555 N N . ARG B 1 85 ? -6.129 9.586 13.258 1 96.88 85 ARG B N 1
ATOM 1556 C CA . ARG B 1 85 ? -5.926 8.562 14.281 1 96.88 85 ARG B CA 1
ATOM 1557 C C . ARG B 1 85 ? -5.535 7.227 13.641 1 96.88 85 ARG B C 1
ATOM 1559 O O . ARG B 1 85 ? -4.613 6.559 14.109 1 96.88 85 ARG B O 1
ATOM 1566 N N . ARG B 1 86 ? -6.234 6.812 12.625 1 97.94 86 ARG B N 1
ATOM 1567 C CA . ARG B 1 86 ? -5.945 5.559 11.938 1 97.94 86 ARG B CA 1
ATOM 1568 C C . ARG B 1 86 ? -4.535 5.566 11.352 1 97.94 86 ARG B C 1
ATOM 1570 O O . ARG B 1 86 ? -3.84 4.551 11.391 1 97.94 86 ARG B O 1
ATOM 1577 N N . LEU B 1 87 ? -4.117 6.707 10.758 1 97.44 87 LEU B N 1
ATOM 1578 C CA . LEU B 1 87 ? -2.775 6.836 10.203 1 97.44 87 LEU B CA 1
ATOM 1579 C C . LEU B 1 87 ? -1.718 6.73 11.297 1 97.44 87 LEU B C 1
ATOM 1581 O O . LEU B 1 87 ? -0.674 6.105 11.094 1 97.44 87 LEU B O 1
ATOM 1585 N N . ARG B 1 88 ? -2.012 7.297 12.445 1 96.94 88 ARG B N 1
ATOM 1586 C CA . ARG B 1 88 ? -1.101 7.203 13.578 1 96.94 88 ARG B CA 1
ATOM 1587 C C . ARG B 1 88 ? -1.018 5.77 14.102 1 96.94 88 ARG B C 1
ATOM 1589 O O . ARG B 1 88 ? 0.074 5.262 14.359 1 96.94 88 ARG B O 1
ATOM 1596 N N . GLU B 1 89 ? -2.158 5.102 14.219 1 97.06 89 GLU B N 1
ATOM 1597 C CA . GLU B 1 89 ? -2.221 3.732 14.719 1 97.06 89 GLU B CA 1
ATOM 1598 C C . GLU B 1 89 ? -1.496 2.771 13.781 1 97.06 89 GLU B C 1
ATOM 1600 O O . GLU B 1 89 ? -0.925 1.773 14.227 1 97.06 89 GLU B O 1
ATOM 1605 N N . ALA B 1 90 ? -1.502 3.055 12.523 1 96.44 90 ALA B N 1
ATOM 1606 C CA . ALA B 1 90 ? -0.82 2.227 11.531 1 96.44 90 ALA B CA 1
ATOM 1607 C C . ALA B 1 90 ? 0.683 2.484 11.539 1 96.44 90 ALA B C 1
ATOM 1609 O O . ALA B 1 90 ? 1.448 1.761 10.898 1 96.44 90 ALA B O 1
ATOM 1610 N N . GLY B 1 91 ? 1.094 3.514 12.164 1 95.5 91 GLY B N 1
ATOM 1611 C CA . GLY B 1 91 ? 2.508 3.846 12.25 1 95.5 91 GLY B CA 1
ATOM 1612 C C . GLY B 1 91 ? 2.982 4.734 11.117 1 95.5 91 GLY B C 1
ATOM 1613 O O . GLY B 1 91 ? 4.188 4.926 10.93 1 95.5 91 GLY B O 1
ATOM 1614 N N . LEU B 1 92 ? 2.127 5.289 10.367 1 96.38 92 LEU B N 1
ATOM 1615 C CA . LEU B 1 92 ? 2.477 6.117 9.219 1 96.38 92 LEU B CA 1
ATOM 1616 C C . LEU B 1 92 ? 2.695 7.566 9.641 1 96.38 92 LEU B C 1
ATOM 1618 O O . LEU B 1 92 ? 3.449 8.297 8.992 1 96.38 92 LEU B O 1
ATOM 1622 N N . LEU B 1 93 ? 2.008 7.977 10.695 1 96.44 93 LEU B N 1
ATOM 1623 C CA . LEU B 1 93 ? 2.16 9.328 11.227 1 96.44 93 LEU B CA 1
ATOM 1624 C C . LEU B 1 93 ? 2.635 9.289 12.68 1 96.44 93 LEU B C 1
ATOM 1626 O O . LEU B 1 93 ? 2.287 8.375 13.43 1 96.44 93 LEU B O 1
ATOM 1630 N N . ILE B 1 94 ? 3.416 10.242 13.008 1 95.56 94 ILE B N 1
ATOM 1631 C CA . ILE B 1 94 ? 3.787 10.555 14.383 1 95.56 94 ILE B CA 1
ATOM 1632 C C . ILE B 1 94 ? 3.219 11.914 14.773 1 95.56 94 ILE B C 1
ATOM 1634 O O . ILE B 1 94 ? 3.27 12.867 13.992 1 95.56 94 ILE B O 1
ATOM 1638 N N . SER B 1 95 ? 2.67 11.969 15.961 1 95.19 95 SER B N 1
ATOM 1639 C CA . SER B 1 95 ? 2.115 13.242 16.406 1 95.19 95 SER B CA 1
ATOM 1640 C C . SER B 1 95 ? 2.928 13.82 17.562 1 95.19 95 SER B C 1
ATOM 1642 O O . SER B 1 95 ? 3.512 13.078 18.359 1 95.19 95 SER B O 1
ATOM 1644 N N . GLU B 1 96 ? 3.045 15.094 17.578 1 93.44 96 GLU B N 1
ATOM 1645 C CA . GLU B 1 96 ? 3.703 15.844 18.641 1 93.44 96 GLU B CA 1
ATOM 1646 C C . GLU B 1 96 ? 2.861 17.047 19.062 1 93.44 96 GLU B C 1
ATOM 1648 O O . GLU B 1 96 ? 2.344 17.781 18.219 1 93.44 96 GLU B O 1
ATOM 1653 N N . ARG B 1 97 ? 2.707 17.156 20.375 1 93.12 97 ARG B N 1
ATOM 1654 C CA . ARG B 1 97 ? 1.957 18.297 20.906 1 93.12 97 ARG B CA 1
ATOM 1655 C C . ARG B 1 97 ? 2.887 19.469 21.219 1 93.12 97 ARG B C 1
ATOM 1657 O O . ARG B 1 97 ? 3.889 19.281 21.922 1 93.12 97 ARG B O 1
ATOM 1664 N N . ARG B 1 98 ? 2.656 20.578 20.734 1 91.94 98 ARG B N 1
ATOM 1665 C CA . ARG B 1 98 ? 3.357 21.812 21.031 1 91.94 98 ARG B CA 1
ATOM 1666 C C . ARG B 1 98 ? 2.391 22.891 21.531 1 91.94 98 ARG B C 1
ATOM 1668 O O . ARG B 1 98 ? 1.716 23.547 20.734 1 91.94 98 ARG B O 1
ATOM 1675 N N . GLY B 1 99 ? 2.502 23.203 22.906 1 92.94 99 GLY B N 1
ATOM 1676 C CA . GLY B 1 99 ? 1.494 24.078 23.469 1 92.94 99 GLY B CA 1
ATOM 1677 C C . GLY B 1 99 ? 0.08 23.562 23.297 1 92.94 99 GLY B C 1
ATOM 1678 O O . GLY B 1 99 ? -0.234 22.453 23.734 1 92.94 99 GLY B O 1
ATOM 1679 N N . THR B 1 100 ? -0.824 24.219 22.531 1 91.25 100 THR B N 1
ATOM 1680 C CA . THR B 1 100 ? -2.219 23.828 22.344 1 91.25 100 THR B CA 1
ATOM 1681 C C . THR B 1 100 ? -2.418 23.141 21 1 91.25 100 THR B C 1
ATOM 1683 O O . THR B 1 100 ? -3.504 22.625 20.719 1 91.25 100 THR B O 1
ATOM 1686 N N . TRP B 1 101 ? -1.278 23.078 20.25 1 90.62 101 TRP B N 1
ATOM 1687 C CA . TRP B 1 101 ? -1.413 22.594 18.891 1 90.62 101 TRP B CA 1
ATOM 1688 C C . TRP B 1 101 ? -0.803 21.203 18.734 1 90.62 101 TRP B C 1
ATOM 1690 O O . TRP B 1 101 ? 0.189 20.891 19.391 1 90.62 101 TRP B O 1
ATOM 1700 N N . ILE B 1 102 ? -1.49 20.406 17.953 1 92 102 ILE B N 1
ATOM 1701 C CA . ILE B 1 102 ? -0.966 19.094 17.609 1 92 102 ILE B CA 1
ATOM 1702 C C . ILE B 1 102 ? -0.385 19.109 16.203 1 92 102 ILE B C 1
ATOM 1704 O O . ILE B 1 102 ? -1.027 19.609 15.266 1 92 102 ILE B O 1
ATOM 1708 N N . TYR B 1 103 ? 0.932 18.609 16.109 1 93.69 103 TYR B N 1
ATOM 1709 C CA . TYR B 1 103 ? 1.625 18.531 14.828 1 93.69 103 TYR B CA 1
ATOM 1710 C C . TYR B 1 103 ? 1.83 17.078 14.406 1 93.69 103 TYR B C 1
ATOM 1712 O O . TYR B 1 103 ? 2.139 16.219 15.234 1 93.69 103 TYR B O 1
ATOM 1720 N N . TYR B 1 104 ? 1.642 16.844 13.109 1 95.5 104 TYR B N 1
ATOM 1721 C CA . TYR B 1 104 ? 1.836 15.516 12.547 1 95.5 104 TYR B CA 1
ATOM 1722 C C . TYR B 1 104 ? 3.002 15.5 11.562 1 95.5 104 TYR B C 1
ATOM 1724 O O . TYR B 1 104 ? 3.199 16.469 10.812 1 95.5 104 TYR B O 1
ATOM 1732 N N . ARG B 1 105 ? 3.762 14.391 11.617 1 95.06 105 ARG B N 1
ATOM 1733 C CA . ARG B 1 105 ? 4.785 14.148 10.602 1 95.06 105 ARG B CA 1
ATOM 1734 C C . ARG B 1 105 ? 4.754 12.703 10.125 1 95.06 105 ARG B C 1
ATOM 1736 O O . ARG B 1 105 ? 4.379 11.805 10.875 1 95.06 105 ARG B O 1
ATOM 1743 N N . VAL B 1 106 ? 5.145 12.594 8.891 1 94.12 106 VAL B N 1
ATOM 1744 C CA . VAL B 1 106 ? 5.203 11.25 8.32 1 94.12 106 VAL B CA 1
ATOM 1745 C C . VAL B 1 106 ? 6.406 10.5 8.891 1 94.12 106 VAL B C 1
ATOM 1747 O O . VAL B 1 106 ? 7.488 11.078 9.039 1 94.12 106 VAL B O 1
ATOM 1750 N N . ASP B 1 107 ? 6.199 9.281 9.227 1 93.12 107 ASP B N 1
ATOM 1751 C CA . ASP B 1 107 ? 7.324 8.453 9.641 1 93.12 107 ASP B CA 1
ATOM 1752 C C . ASP B 1 107 ? 8.109 7.941 8.438 1 93.12 107 ASP B C 1
ATOM 1754 O O . ASP B 1 107 ? 7.641 7.07 7.703 1 93.12 107 ASP B O 1
ATOM 1758 N N . PRO B 1 108 ? 9.305 8.438 8.219 1 90.38 108 PRO B N 1
ATOM 1759 C CA . PRO B 1 108 ? 10.055 8.062 7.016 1 90.38 108 PRO B CA 1
ATOM 1760 C C . PRO B 1 108 ? 10.453 6.59 7 1 90.38 108 PRO B C 1
ATOM 1762 O O . PRO B 1 108 ? 10.578 5.988 5.93 1 90.38 108 PRO B O 1
ATOM 1765 N N . ALA B 1 109 ? 10.672 6.062 8.141 1 91.75 109 ALA B N 1
ATOM 1766 C CA . ALA B 1 109 ? 11.078 4.664 8.211 1 91.75 109 ALA B CA 1
ATOM 1767 C C . ALA B 1 109 ? 9.969 3.74 7.723 1 91.75 109 ALA B C 1
ATOM 1769 O O . ALA B 1 109 ? 10.227 2.775 6.996 1 91.75 109 ALA B O 1
ATOM 1770 N N . THR B 1 110 ? 8.758 4.074 8.164 1 93.69 110 THR B N 1
ATOM 1771 C CA . THR B 1 110 ? 7.617 3.258 7.762 1 93.69 110 THR B CA 1
ATOM 1772 C C . THR B 1 110 ? 7.387 3.357 6.254 1 93.69 110 THR B C 1
ATOM 1774 O O . THR B 1 110 ? 7.199 2.342 5.582 1 93.69 110 THR B O 1
ATOM 1777 N N . LEU B 1 111 ? 7.41 4.543 5.699 1 92.62 111 LEU B N 1
ATOM 1778 C CA . LEU B 1 111 ? 7.23 4.723 4.262 1 92.62 111 LEU B CA 1
ATOM 1779 C C . LEU B 1 111 ? 8.32 3.992 3.482 1 92.62 111 LEU B C 1
ATOM 1781 O O . LEU B 1 111 ? 8.039 3.359 2.463 1 92.62 111 LEU B O 1
ATOM 1785 N N . ALA B 1 112 ? 9.539 4.094 3.982 1 91.44 112 ALA B N 1
ATOM 1786 C CA . ALA B 1 112 ? 10.656 3.424 3.326 1 91.44 112 ALA B CA 1
ATOM 1787 C C . ALA B 1 112 ? 10.469 1.908 3.338 1 91.44 112 ALA B C 1
ATOM 1789 O O . ALA B 1 112 ? 10.75 1.235 2.344 1 91.44 112 ALA B O 1
ATOM 1790 N N . ALA B 1 113 ? 10.023 1.42 4.457 1 92.88 113 ALA B N 1
ATOM 1791 C CA . ALA B 1 113 ? 9.789 -0.017 4.578 1 92.88 113 ALA B CA 1
ATOM 1792 C C . ALA B 1 113 ? 8.727 -0.482 3.592 1 92.88 113 ALA B C 1
ATOM 1794 O O . ALA B 1 113 ? 8.883 -1.518 2.939 1 92.88 113 ALA B O 1
ATOM 1795 N N . MET B 1 114 ? 7.684 0.286 3.482 1 94.94 114 MET B N 1
ATOM 1796 C CA . MET B 1 114 ? 6.617 -0.042 2.539 1 94.94 114 MET B CA 1
ATOM 1797 C C . MET B 1 114 ? 7.129 -0.004 1.104 1 94.94 114 MET B C 1
ATOM 1799 O O . MET B 1 114 ? 6.809 -0.882 0.302 1 94.94 114 MET B O 1
ATOM 1803 N N . GLY B 1 115 ? 7.879 1.049 0.812 1 93.88 115 GLY B N 1
ATOM 1804 C CA . GLY B 1 115 ? 8.492 1.14 -0.503 1 93.88 115 GLY B CA 1
ATOM 1805 C C . GLY B 1 115 ? 9.406 -0.031 -0.818 1 93.88 115 GLY B C 1
ATOM 1806 O O . GLY B 1 115 ? 9.438 -0.514 -1.952 1 93.88 115 GLY B O 1
ATOM 1807 N N . ARG B 1 116 ? 10.141 -0.476 0.124 1 92.38 116 ARG B N 1
ATOM 1808 C CA . ARG B 1 116 ? 11.062 -1.594 -0.054 1 92.38 116 ARG B CA 1
ATOM 1809 C C . ARG B 1 116 ? 10.312 -2.873 -0.401 1 92.38 116 ARG B C 1
ATOM 1811 O O . ARG B 1 116 ? 10.766 -3.662 -1.232 1 92.38 116 ARG B O 1
ATOM 1818 N N . ILE B 1 117 ? 9.227 -3.055 0.248 1 94.88 117 ILE B N 1
ATOM 1819 C CA . ILE B 1 117 ? 8.414 -4.234 -0.018 1 94.88 117 ILE B CA 1
ATOM 1820 C C . ILE B 1 117 ? 8.047 -4.289 -1.501 1 94.88 117 ILE B C 1
ATOM 1822 O O . ILE B 1 117 ? 8.047 -5.363 -2.105 1 94.88 117 ILE B O 1
ATOM 1826 N N . LEU B 1 118 ? 7.824 -3.131 -2.041 1 94.19 118 LEU B N 1
ATOM 1827 C CA . LEU B 1 118 ? 7.324 -3.045 -3.408 1 94.19 118 LEU B CA 1
ATOM 1828 C C . LEU B 1 118 ? 8.477 -2.977 -4.406 1 94.19 118 LEU B C 1
ATOM 1830 O O . LEU B 1 118 ? 8.258 -2.996 -5.617 1 94.19 118 LEU B O 1
ATOM 1834 N N . SER B 1 119 ? 9.68 -2.842 -3.957 1 84.75 119 SER B N 1
ATOM 1835 C CA . SER B 1 119 ? 10.828 -2.66 -4.84 1 84.75 119 SER B CA 1
ATOM 1836 C C . SER B 1 119 ? 11.219 -3.971 -5.516 1 84.75 119 SER B C 1
ATOM 1838 O O . SER B 1 119 ? 11.094 -5.043 -4.918 1 84.75 119 SER B O 1
ATOM 1840 N N . ALA B 1 120 ? 11.164 -3.848 -6.93 1 66.38 120 ALA B N 1
ATOM 1841 C CA . ALA B 1 120 ? 11.594 -5.008 -7.707 1 66.38 120 ALA B CA 1
ATOM 1842 C C . ALA B 1 120 ? 13.008 -5.426 -7.324 1 66.38 120 ALA B C 1
ATOM 1844 O O . ALA B 1 120 ? 13.82 -4.594 -6.91 1 66.38 120 ALA B O 1
ATOM 1845 N N . ALA B 1 121 ? 13.188 -6.785 -7.117 1 51.62 121 ALA B N 1
ATOM 1846 C CA . ALA B 1 121 ? 14.555 -7.281 -7.023 1 51.62 121 ALA B CA 1
ATOM 1847 C C . ALA B 1 121 ? 15.414 -6.727 -8.156 1 51.62 121 ALA B C 1
ATOM 1849 O O . ALA B 1 121 ? 15.016 -6.758 -9.32 1 51.62 121 ALA B O 1
ATOM 1850 N N . SER B 1 122 ? 15.867 -5.48 -8.172 1 41.78 122 SER B N 1
ATOM 1851 C CA . SER B 1 122 ? 16.875 -5.203 -9.195 1 41.78 122 SER B CA 1
ATOM 1852 C C . SER B 1 122 ? 17.609 -6.469 -9.594 1 41.78 122 SER B C 1
ATOM 1854 O O . SER B 1 122 ? 18.156 -7.176 -8.734 1 41.78 122 SER B O 1
ATOM 1856 N N . ALA B 1 123 ? 17.172 -7.301 -10.555 1 36.44 123 ALA B N 1
ATOM 1857 C CA . ALA B 1 123 ? 18.125 -8.211 -11.172 1 36.44 123 ALA B CA 1
ATOM 1858 C C . ALA B 1 123 ? 19.5 -7.566 -11.273 1 36.44 123 ALA B C 1
ATOM 1860 O O . ALA B 1 123 ? 19.672 -6.543 -11.945 1 36.44 123 ALA B O 1
ATOM 1861 N N . GLU B 1 124 ? 20.281 -7.23 -10.281 1 28.98 124 GLU B N 1
ATOM 1862 C CA . GLU B 1 124 ? 21.703 -7.168 -10.633 1 28.98 124 GLU B CA 1
ATOM 1863 C C . GLU B 1 124 ? 22.047 -8.195 -11.703 1 28.98 124 GLU B C 1
ATOM 1865 O O . GLU B 1 124 ? 21.875 -9.398 -11.492 1 28.98 124 GLU B O 1
ATOM 1870 N N . ALA B 1 125 ? 21.656 -8.094 -13.078 1 26.42 125 ALA B N 1
ATOM 1871 C CA . ALA B 1 125 ? 22.672 -8.539 -14.023 1 26.42 125 ALA B CA 1
ATOM 1872 C C . ALA B 1 125 ? 24.047 -7.973 -13.664 1 26.42 125 ALA B C 1
ATOM 1874 O O . ALA B 1 125 ? 24.156 -6.844 -13.18 1 26.42 125 ALA B O 1
#

Organism: Streptomyces microflavus (NCBI:txid1919)

N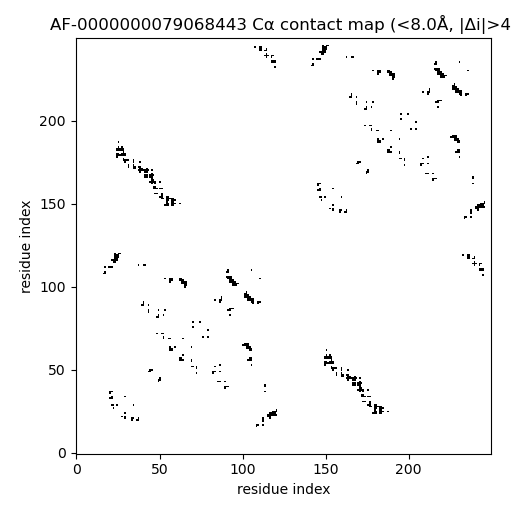earest PDB structures (foldseek):
  3f6v-assembly1_A-2  TM=9.087E-01  e=3.813E-05  Rhodococcus jostii RHA1
  6j05-assembly1_A  TM=9.000E-01  e=1.186E-04  Acidithiobacillus ferrooxidans
  3m8e-assembly1_A  TM=7.638E-01  e=2.649E-03  Bacillus thuringiensis serovar israelensis
  4jba-assembly1_B  TM=6.919E-01  e=6.887E-03  Escherichia coli K-12
  3fm5-assembly3_C  TM=6.728E-01  e=3.343E-01  Rhodococcus jostii RHA1

Radius of gyration: 21.45 Å; Cα contacts (8 Å, |Δi|>4): 394; chains: 2; bounding box: 39×58×91 Å

Solvent-accessible surface area (backbone atoms only — not comparable to full-atom values): 13714 Å² total; per-residue (Å²): 134,83,76,75,73,74,76,73,73,73,70,75,73,73,56,77,71,76,55,75,68,46,67,31,31,36,73,41,57,48,52,73,68,34,17,45,55,51,7,51,49,27,36,60,40,32,34,35,66,43,38,28,45,51,9,35,26,32,33,27,75,93,24,40,32,40,61,87,75,48,58,86,74,83,59,56,68,70,56,50,52,52,42,52,49,51,37,36,73,59,47,47,34,46,77,46,77,55,92,95,43,54,33,36,29,57,33,62,67,48,37,48,41,55,23,44,27,41,37,70,66,70,73,79,122,135,82,74,74,73,73,77,73,73,73,72,74,74,72,56,78,72,76,55,77,68,48,68,29,31,35,74,41,56,50,49,73,68,32,17,46,57,52,8,50,48,27,36,60,40,34,33,35,64,44,38,28,44,50,8,36,25,31,34,28,76,94,24,40,31,39,62,86,74,49,59,85,76,85,61,55,68,71,56,50,53,50,43,54,49,51,37,35,75,60,47,45,34,44,78,45,77,56,93,94,43,54,33,36,27,57,33,62,67,47,37,47,42,56,22,44,26,41,38,70,64,70,74,78,123

Foldseek 3Di:
DPPPPPPPPPPQPPPPLPPLLFAAVQPDHTDPSSCVLLVLLVVLCVDPLLVQQQVQQCVPVVQKDWLVSRVPSPDDSVVSVVSVVSCVVNVQWDWDDDDPTIMIGGDPSSVVSNVRNHDPPPPPD/DPPPPPPPPPPPPPPPLPPLLFAAVQPDHTDPSSCVLLVLLVVLCVDPLLVQQQVQQCVPVVQKDWLVSRVPSPDDSVVSVVSVVSCVVNVQWDWDDDPPTIMIGGDPSSVVSNVRNHDPPPPPD

pLDDT: mean 82.32, std 21.97, range [26.17, 98.19]

Sequence (250 aa):
MNRMRALSTTPFVDGPAVESCCPPLSERPLSSDEAEAAAQLFKALGDPIRLRLLSAIASHKDGEACVCDVSDVGVSQPTVSHHLRRLREAGLLISERRGTWIYYRVDPATLAAMGRILSAASAEAMNRMRALSTTPFVDGPAVESCCPPLSERPLSSDEAEAAAQLFKALGDPIRLRLLSAIASHKDGEACVCDVSDVGVSQPTVSHHLRRLREAGLLISERRGTWIYYRVDPATLAAMGRILSAASAEA